Protein AF-A0A9K3KWT5-F1 (afdb_monomer_lite)

Foldseek 3Di:
DDDDDDDPDDPALEDFPDDDPDDPQFGDFLLVLLVVLLVLLLVLLVCVPPPDGDPCNVVSLLHSQSHLQVSQVQQWDCPQPLATFGARGSNFGTAAARKDFLLSQQLLSLVLSLVSNVQDPDDDDPDDGDDSVSSVRSSVNSLQQLVQFFFPDDPDAQGQFGFRMFHWYADPVRGIHGQQDDDDPPPDHGQELDLRGLNSLVSLLLCCLQPVVVCVRSVVNLVNLLVLLLVQQDLVVLDGDQVSHQWGDTHNHPDTRHYDNPQRLQLSRLLSSLLSLLNRDPPRVCSVSNLVSSLVSLPPDQDPDPNSNVSSVSSNCSSVSVSSVSSVSSVVRD

Sequence (334 aa):
MSKLQWRSTFHQRDWKHWKTGGSVETGAAPDADEDAIVGIILAVSAVANNISKPKWYDEARSWADASSTAFFRFSVDNSKSGYRMVKLGSCWGGWDNNGNNPSYHSPGSYRIMRDFQQSYDGLRNGYNAVSQSEWNGLISTSYKVLQAVQCPAVSSVQGALVPNWATIGLDSSNQIRHSGGSFSGSGTPQYQYGAEASRTTFRVAMDAAFYPESSLDWSPYLSAFHWRLKNYFDPQNRSWPSNTFQSCRGPNTSQDIQVFGDWSNSAFIYGPTYTSLIAASPSIQNAQSMIDAAANILKSNLPSEYFARSWTLISSLVLSGAMESAAKKFHAHY

Secondary structure (DSSP, 8-state):
---------SS-------SSS--TTT---HHHHHHHHHHHHHHHHHHTT-SS--TTHHHHHHHHHHHHHHHHHHHEE--STT--EE-SBTTB--SEEEEE-GGG--HHHHHHHHHHHHH--SPPSS--PPPHHHHHHHHHHHHHHHHHHSPPPBTTB------S-EEEEE-TTS-EEE-------TT--TTEESTTTTHHHHHHHHHHHH-GGGHHHHHHHHHHHHHHHHHT-BTTTTB--GGGS--EEPTT-SSEEEEPTTGGG-HHHHHHHHGGGGG--TTSTTHHHHHHHHHHHHTSPPPSSHHHHHHHHHHHHHHTTHHHHHHHHHHTT-

pLDDT: mean 89.58, std 16.35, range [22.02, 98.88]

Organism: NCBI:txid303405

Structure (mmCIF, N/CA/C/O backbone):
data_AF-A0A9K3KWT5-F1
#
_entry.id   AF-A0A9K3KWT5-F1
#
loop_
_atom_site.group_PDB
_atom_site.id
_atom_site.type_symbol
_atom_site.label_atom_id
_atom_site.label_alt_id
_atom_site.label_comp_id
_atom_site.label_asym_id
_atom_site.label_entity_id
_atom_site.label_seq_id
_atom_site.pdbx_PDB_ins_code
_atom_site.Cartn_x
_atom_site.Cartn_y
_atom_site.Cartn_z
_atom_site.occupancy
_atom_site.B_iso_or_equiv
_atom_site.auth_seq_id
_atom_site.auth_comp_id
_atom_site.auth_asym_id
_atom_site.auth_atom_id
_atom_site.pdbx_PDB_model_num
ATOM 1 N N . MET A 1 1 ? 11.444 -20.097 17.371 1.00 26.45 1 MET A N 1
ATOM 2 C CA . MET A 1 1 ? 10.129 -20.249 18.033 1.00 26.45 1 MET A CA 1
ATOM 3 C C . MET A 1 1 ? 10.121 -19.380 19.284 1.00 26.45 1 MET A C 1
ATOM 5 O O . MET A 1 1 ? 10.633 -19.799 20.314 1.00 26.45 1 MET A O 1
ATOM 9 N N . SER A 1 2 ? 9.658 -18.135 19.177 1.00 23.78 2 SER A N 1
ATOM 10 C CA . SER A 1 2 ? 9.572 -17.194 20.300 1.00 23.78 2 SER A CA 1
ATOM 11 C C . SER A 1 2 ? 8.195 -17.286 20.962 1.00 23.78 2 SER A C 1
ATOM 13 O O . SER A 1 2 ? 7.172 -17.415 20.294 1.00 23.78 2 SER A O 1
ATOM 15 N N . LYS A 1 3 ? 8.177 -17.264 22.297 1.00 22.02 3 LYS A N 1
ATOM 16 C CA . LYS A 1 3 ? 6.958 -17.252 23.109 1.00 22.02 3 LYS A CA 1
ATOM 17 C C . LYS A 1 3 ? 6.352 -15.844 23.088 1.00 22.02 3 LYS A C 1
ATOM 19 O O . LYS A 1 3 ? 7.010 -14.901 23.517 1.00 22.02 3 LYS A O 1
ATOM 24 N N . LEU A 1 4 ? 5.101 -15.729 22.636 1.00 31.77 4 LEU A N 1
ATOM 25 C CA . LEU A 1 4 ? 4.224 -14.583 22.901 1.00 31.77 4 LEU A CA 1
ATOM 26 C C . LEU A 1 4 ? 4.136 -14.383 24.419 1.00 31.77 4 LEU A C 1
ATOM 28 O O . LEU A 1 4 ? 3.647 -15.269 25.122 1.00 31.77 4 LEU A O 1
ATOM 32 N N . GLN A 1 5 ? 4.632 -13.258 24.936 1.00 25.12 5 GLN A N 1
ATOM 33 C CA . GLN A 1 5 ? 4.541 -12.960 26.364 1.00 25.12 5 GLN A CA 1
ATOM 34 C C . GLN A 1 5 ? 3.443 -11.929 26.628 1.00 25.12 5 GLN A C 1
ATOM 36 O O . GLN A 1 5 ? 3.608 -10.731 26.424 1.00 25.12 5 GLN A O 1
ATOM 41 N N . TRP A 1 6 ? 2.316 -12.456 27.101 1.00 35.91 6 TRP A N 1
ATOM 42 C CA . TRP A 1 6 ? 1.155 -11.747 27.624 1.00 35.91 6 TRP A CA 1
ATOM 43 C C . TRP A 1 6 ? 1.468 -11.124 28.990 1.00 35.91 6 TRP A C 1
ATOM 45 O O . TRP A 1 6 ? 1.964 -11.819 29.880 1.00 35.91 6 TRP A O 1
ATOM 55 N N . ARG A 1 7 ? 1.147 -9.841 29.200 1.00 27.44 7 ARG A N 1
ATOM 56 C CA . ARG A 1 7 ? 1.074 -9.247 30.547 1.00 27.44 7 ARG A CA 1
ATOM 57 C C . ARG 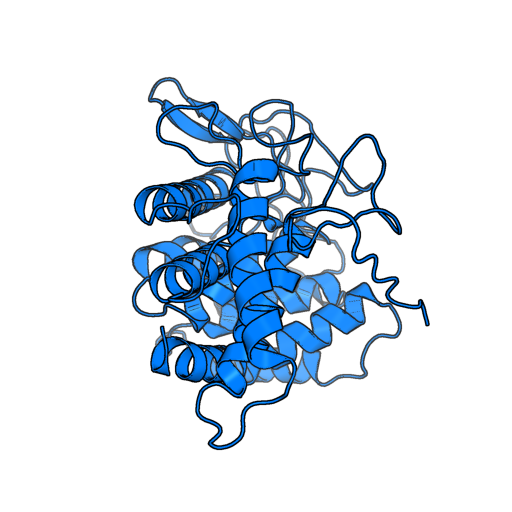A 1 7 ? -0.245 -8.505 30.733 1.00 27.44 7 ARG A C 1
ATOM 59 O O . ARG A 1 7 ? -0.511 -7.516 30.065 1.00 27.44 7 ARG A O 1
ATOM 66 N N . SER A 1 8 ? -1.039 -8.983 31.686 1.00 28.17 8 SER A N 1
ATOM 67 C CA . SER A 1 8 ? -2.360 -8.482 32.082 1.00 28.17 8 SER A CA 1
ATOM 68 C C . SER A 1 8 ? -2.310 -7.278 33.034 1.00 28.17 8 SER A C 1
ATOM 70 O O . SER A 1 8 ? -3.177 -7.127 33.891 1.00 28.17 8 SER A O 1
ATOM 72 N N . THR A 1 9 ? -1.292 -6.425 32.951 1.00 29.08 9 THR A N 1
ATOM 73 C CA . THR A 1 9 ? -1.113 -5.330 33.915 1.00 29.08 9 THR A CA 1
ATOM 74 C C . THR A 1 9 ? -0.908 -4.019 33.179 1.00 29.08 9 THR A C 1
ATOM 76 O O . THR A 1 9 ? 0.223 -3.685 32.857 1.00 29.08 9 THR A O 1
ATOM 79 N N . PHE A 1 10 ? -2.028 -3.369 32.854 1.00 29.64 10 PHE A N 1
ATOM 80 C CA . PHE A 1 10 ? -2.334 -1.928 32.753 1.00 29.64 10 PHE A CA 1
ATOM 81 C C . PHE A 1 10 ? -3.590 -1.792 31.866 1.00 29.64 10 PHE A C 1
ATOM 83 O O . PHE A 1 10 ? -3.759 -2.543 30.912 1.00 29.64 10 PHE A O 1
ATOM 90 N N . HIS A 1 11 ? -4.523 -0.904 32.217 1.00 33.16 11 HIS A N 1
ATOM 91 C CA . HIS A 1 11 ? -5.884 -0.788 31.657 1.00 33.16 11 HIS A CA 1
ATOM 92 C C . HIS A 1 11 ? -5.989 -0.321 30.178 1.00 33.16 11 HIS A C 1
ATOM 94 O O . HIS A 1 11 ? -6.853 0.484 29.850 1.00 33.16 11 HIS A O 1
ATOM 100 N N . GLN A 1 12 ? -5.163 -0.833 29.262 1.00 37.25 12 GLN A N 1
ATOM 101 C CA . GLN A 1 12 ? -5.295 -0.625 27.813 1.00 37.25 12 GLN A CA 1
ATOM 102 C C . GLN A 1 12 ? -5.104 -1.956 27.081 1.00 37.25 12 GLN A C 1
ATOM 104 O O . GLN A 1 12 ? -4.042 -2.569 27.162 1.00 37.25 12 GLN A O 1
ATOM 109 N N . ARG A 1 13 ? -6.154 -2.418 26.393 1.00 42.16 13 ARG A N 1
ATOM 110 C CA . ARG A 1 13 ? -6.142 -3.631 25.563 1.00 42.16 13 ARG A CA 1
ATOM 111 C C . ARG A 1 13 ? -5.701 -3.273 24.139 1.00 42.16 13 ARG A C 1
ATOM 113 O O . ARG A 1 13 ? -6.462 -3.471 23.202 1.00 42.16 13 ARG A O 1
ATOM 120 N N . ASP A 1 14 ? -4.500 -2.725 24.000 1.00 42.31 14 ASP A N 1
ATOM 121 C CA . ASP A 1 14 ? -3.964 -2.293 22.704 1.00 42.31 14 ASP A CA 1
ATOM 122 C C . ASP A 1 14 ? -2.844 -3.246 22.267 1.00 42.31 14 ASP A C 1
ATOM 124 O O . ASP A 1 14 ? -2.032 -3.674 23.097 1.00 42.31 14 ASP A O 1
ATOM 128 N N . TRP A 1 15 ? -2.742 -3.538 20.966 1.00 43.94 15 TRP A N 1
ATOM 129 C CA . TRP A 1 15 ? -1.527 -4.126 20.408 1.00 43.94 15 TRP A CA 1
ATOM 130 C C . TRP A 1 15 ? -0.419 -3.076 20.487 1.00 43.94 15 TRP A C 1
ATOM 132 O O . TRP A 1 15 ? -0.425 -2.079 19.769 1.00 43.94 15 TRP A O 1
ATOM 142 N N . LYS A 1 16 ? 0.522 -3.258 21.414 1.00 45.19 16 LYS A N 1
ATOM 143 C CA . LYS A 1 16 ? 1.769 -2.495 21.425 1.00 45.19 16 LYS A CA 1
ATOM 144 C C . LYS A 1 16 ? 2.918 -3.459 21.198 1.00 45.19 16 LYS A C 1
ATOM 146 O O . LYS A 1 16 ? 3.145 -4.356 22.011 1.00 45.19 16 LYS A O 1
ATOM 151 N N . HIS A 1 17 ? 3.699 -3.215 20.151 1.00 41.75 17 HIS A N 1
ATOM 152 C CA . HIS A 1 17 ? 5.041 -3.767 20.016 1.00 41.75 17 HIS A CA 1
ATOM 153 C C . HIS A 1 17 ? 5.941 -3.219 21.139 1.00 41.75 17 HIS A C 1
ATOM 155 O O . HIS A 1 17 ? 6.731 -2.300 20.947 1.00 41.75 17 HIS A O 1
ATOM 161 N N . TRP A 1 18 ? 5.847 -3.786 22.344 1.00 36.12 18 TRP A N 1
ATOM 162 C CA . TRP A 1 18 ? 6.901 -3.656 23.347 1.00 36.12 18 TRP A CA 1
ATOM 163 C C . TRP A 1 18 ? 7.835 -4.856 23.226 1.00 36.12 18 TRP A C 1
ATOM 165 O O . TRP A 1 18 ? 7.583 -5.938 23.745 1.00 36.12 18 TRP A O 1
ATOM 175 N N . LYS A 1 19 ? 8.959 -4.596 22.552 1.00 40.94 19 LYS A N 1
ATOM 176 C CA . LYS A 1 19 ? 10.247 -5.271 22.740 1.00 40.94 19 LYS A CA 1
ATOM 177 C C . LYS A 1 19 ? 10.300 -6.760 22.371 1.00 40.94 19 LYS A C 1
ATOM 179 O O . LYS A 1 19 ? 10.363 -7.634 23.224 1.00 40.94 19 LYS A O 1
ATOM 184 N N . THR A 1 20 ? 10.456 -7.013 21.075 1.00 32.56 20 THR A N 1
ATOM 185 C CA . THR A 1 20 ? 11.569 -7.823 20.534 1.00 32.56 20 THR A CA 1
ATOM 186 C C . THR A 1 20 ? 11.766 -7.449 19.058 1.00 32.56 20 THR A C 1
ATOM 188 O O . THR A 1 20 ? 11.333 -8.163 18.166 1.00 32.56 20 THR A O 1
ATOM 191 N N . GLY A 1 21 ? 12.353 -6.271 18.798 1.00 38.19 21 GLY A N 1
ATOM 192 C CA . GLY A 1 21 ? 12.720 -5.852 17.433 1.00 38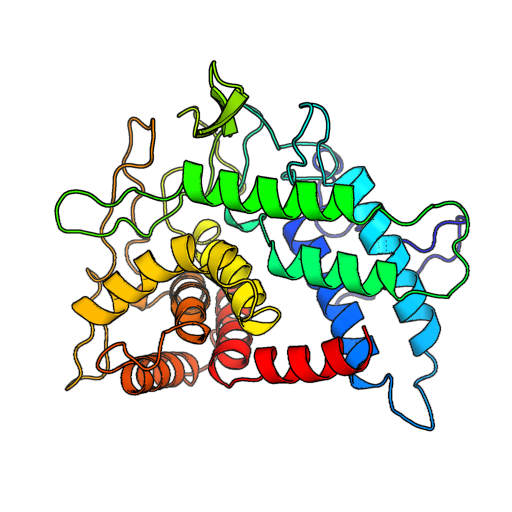.19 21 GLY A CA 1
ATOM 193 C C . GLY A 1 21 ? 12.753 -4.341 17.163 1.00 38.19 21 GLY A C 1
ATOM 194 O O . GLY A 1 21 ? 13.517 -3.917 16.307 1.00 38.19 21 GLY A O 1
ATOM 195 N N . GLY A 1 22 ? 11.985 -3.523 17.893 1.00 40.53 22 GLY A N 1
ATOM 196 C CA . GLY A 1 22 ? 12.015 -2.055 17.768 1.00 40.53 22 GLY A CA 1
ATOM 197 C C . GLY A 1 22 ? 13.052 -1.410 18.692 1.00 40.53 22 GLY A C 1
ATOM 198 O O . GLY A 1 22 ? 13.228 -1.868 19.828 1.00 40.53 22 GLY A O 1
ATOM 199 N N . SER A 1 23 ? 13.741 -0.361 18.228 1.00 43.34 23 SER A N 1
ATOM 200 C CA . SER A 1 23 ? 14.590 0.452 19.103 1.00 43.34 23 SER A CA 1
ATOM 201 C C . SER A 1 23 ? 13.703 1.336 19.991 1.00 43.34 23 SER A C 1
ATOM 203 O O . SER A 1 23 ? 12.619 1.764 19.593 1.00 43.34 23 SER A O 1
ATOM 205 N N . VAL A 1 24 ? 14.153 1.607 21.220 1.00 48.69 24 VAL A N 1
ATOM 206 C CA . VAL A 1 24 ? 13.460 2.520 22.157 1.00 48.69 24 VAL A CA 1
ATOM 207 C C . VAL A 1 24 ? 13.347 3.937 21.567 1.00 48.69 24 VAL A C 1
ATOM 209 O O . VAL A 1 24 ? 12.477 4.706 21.962 1.00 48.69 24 VAL A O 1
ATOM 212 N N . GLU A 1 25 ? 14.198 4.255 20.592 1.00 52.34 25 GLU A N 1
ATOM 213 C CA . GLU A 1 25 ? 14.303 5.559 19.943 1.00 52.34 25 GLU A CA 1
ATOM 214 C C . GLU A 1 25 ? 13.288 5.741 18.801 1.00 52.34 25 GLU A C 1
ATOM 216 O O . GLU A 1 25 ? 12.821 6.854 18.575 1.00 52.34 25 GLU A O 1
ATOM 221 N N . THR A 1 26 ? 12.899 4.666 18.102 1.00 58.16 26 THR A N 1
ATOM 222 C CA . THR A 1 26 ? 12.000 4.736 16.933 1.00 58.16 26 THR A CA 1
ATOM 223 C C . THR A 1 26 ? 10.548 4.368 17.255 1.00 58.16 26 THR A C 1
ATOM 225 O O . THR A 1 26 ? 9.619 4.891 16.630 1.00 58.16 26 THR A O 1
ATOM 228 N N . GLY A 1 27 ? 10.323 3.517 18.261 1.00 70.50 27 GLY A N 1
ATOM 229 C CA . GLY A 1 27 ? 8.992 3.016 18.608 1.00 70.50 27 GLY A CA 1
ATOM 230 C C . GLY A 1 27 ? 8.475 1.933 17.647 1.00 70.50 27 GLY A C 1
ATOM 231 O O . GLY A 1 27 ? 9.268 1.229 17.022 1.00 70.50 27 GLY A O 1
ATOM 232 N N . ALA A 1 28 ? 7.151 1.742 17.573 1.00 78.25 28 ALA A N 1
ATOM 233 C CA . ALA A 1 28 ? 6.533 0.718 16.715 1.00 78.25 28 ALA A CA 1
ATOM 234 C C . ALA A 1 28 ? 6.653 1.078 15.223 1.00 78.25 28 ALA A C 1
ATOM 236 O O . ALA A 1 28 ? 6.730 2.263 14.900 1.00 78.25 28 ALA A O 1
ATOM 237 N N . ALA A 1 29 ? 6.675 0.069 14.343 1.00 87.19 29 ALA A N 1
ATOM 238 C CA . ALA A 1 29 ? 6.760 0.221 12.890 1.00 87.19 29 ALA A CA 1
ATOM 239 C C . ALA A 1 29 ? 5.345 0.135 12.270 1.00 87.19 29 ALA A C 1
ATOM 241 O O . ALA A 1 29 ? 4.736 -0.935 12.323 1.00 87.19 29 ALA A O 1
ATOM 242 N N . PRO A 1 30 ? 4.805 1.234 11.704 1.00 92.31 30 PRO A N 1
ATOM 243 C CA . PRO A 1 30 ? 3.412 1.304 11.274 1.00 92.31 30 PRO A CA 1
ATOM 244 C C . PRO A 1 30 ? 3.030 0.303 10.185 1.00 92.31 30 PRO A C 1
ATOM 246 O O . PRO A 1 30 ? 1.893 -0.149 10.181 1.00 92.31 30 PRO A O 1
ATOM 249 N N . ASP A 1 31 ? 3.958 -0.076 9.305 1.00 93.31 31 ASP A N 1
ATOM 250 C CA . ASP A 1 31 ? 3.723 -1.085 8.268 1.00 93.31 31 ASP A CA 1
ATOM 251 C C . ASP A 1 31 ? 3.441 -2.478 8.858 1.00 93.31 31 ASP A C 1
ATOM 253 O O . ASP A 1 31 ? 2.575 -3.198 8.366 1.00 93.31 31 ASP A O 1
ATOM 257 N N . ALA A 1 32 ? 4.115 -2.846 9.951 1.00 92.50 32 ALA A N 1
ATOM 258 C CA . ALA A 1 32 ? 3.823 -4.077 10.684 1.00 92.50 32 ALA A CA 1
ATOM 259 C C . ALA A 1 32 ? 2.522 -3.976 11.503 1.00 92.50 32 ALA A C 1
ATOM 261 O O . ALA A 1 32 ? 1.767 -4.948 11.578 1.00 92.50 32 ALA A O 1
ATOM 262 N N . ASP A 1 33 ? 2.251 -2.806 12.097 1.00 93.25 33 ASP A N 1
ATOM 263 C CA . ASP A 1 33 ? 1.014 -2.531 12.838 1.00 93.25 33 ASP A CA 1
ATOM 264 C C . ASP A 1 33 ? -0.226 -2.646 11.955 1.00 93.25 33 ASP A C 1
ATOM 266 O O . ASP A 1 33 ? -1.166 -3.358 12.315 1.00 93.25 33 ASP A O 1
ATOM 270 N N . GLU A 1 34 ? -0.231 -2.024 10.778 1.00 96.12 34 GLU A N 1
ATOM 271 C CA . GLU A 1 34 ? -1.375 -2.117 9.871 1.00 96.12 34 GLU A CA 1
ATOM 272 C C . GLU A 1 34 ? -1.614 -3.555 9.375 1.00 96.12 34 GLU A C 1
ATOM 274 O O . GLU A 1 34 ? -2.768 -3.983 9.325 1.00 96.12 34 GLU A O 1
ATOM 279 N N . ASP A 1 35 ? -0.559 -4.328 9.082 1.00 96.69 35 ASP A N 1
ATOM 280 C CA . ASP A 1 35 ? -0.680 -5.722 8.627 1.00 96.69 35 ASP A CA 1
ATOM 281 C C . ASP A 1 35 ? -1.260 -6.631 9.715 1.00 96.69 35 ASP A C 1
ATOM 283 O O . ASP A 1 35 ? -2.145 -7.453 9.453 1.00 96.69 35 ASP A O 1
ATOM 287 N N . ALA A 1 36 ? -0.801 -6.475 10.958 1.00 96.75 36 ALA A N 1
ATOM 288 C CA . ALA A 1 36 ? -1.298 -7.267 12.073 1.00 96.75 36 ALA A CA 1
ATOM 289 C C . ALA A 1 36 ? -2.748 -6.922 12.428 1.00 96.75 36 ALA A C 1
ATOM 291 O O . ALA A 1 36 ? -3.555 -7.830 12.646 1.00 96.75 36 ALA A O 1
ATOM 292 N N . ILE A 1 37 ? -3.098 -5.631 12.455 1.00 98.06 37 ILE A N 1
ATOM 293 C CA . ILE A 1 37 ? -4.463 -5.182 12.751 1.00 98.06 37 ILE A CA 1
ATOM 294 C C . ILE A 1 37 ? -5.430 -5.710 11.691 1.00 98.06 37 ILE A C 1
ATOM 296 O O . ILE A 1 37 ? -6.436 -6.331 12.042 1.00 98.06 37 ILE A O 1
ATOM 300 N N . VAL A 1 38 ? -5.109 -5.539 10.403 1.00 98.12 38 VAL A N 1
ATOM 301 C CA . VAL A 1 38 ? -5.932 -6.071 9.307 1.00 98.12 38 VAL A CA 1
ATOM 302 C C . VAL A 1 38 ? -6.019 -7.594 9.391 1.00 98.12 38 VAL A C 1
ATOM 304 O O . VAL A 1 38 ? -7.113 -8.141 9.291 1.00 98.12 38 VAL A O 1
ATOM 307 N N . GLY A 1 39 ? -4.918 -8.295 9.670 1.00 97.38 39 GLY A N 1
ATOM 308 C CA . GLY A 1 39 ? -4.929 -9.747 9.859 1.00 97.38 39 GLY A CA 1
ATOM 309 C C . GLY A 1 39 ? -5.905 -10.214 10.949 1.00 97.38 39 GLY A C 1
ATOM 310 O O . GLY A 1 39 ? -6.652 -11.172 10.737 1.00 97.38 39 GLY A O 1
ATOM 311 N N . ILE A 1 40 ? -5.955 -9.515 12.090 1.00 98.06 40 ILE A N 1
ATOM 312 C CA . ILE A 1 40 ? -6.918 -9.799 13.167 1.00 98.06 40 ILE A CA 1
ATOM 313 C C . ILE A 1 40 ? -8.352 -9.525 12.697 1.00 98.06 40 ILE A C 1
ATOM 315 O O . ILE A 1 40 ? -9.228 -10.367 12.913 1.00 98.06 40 ILE A O 1
ATOM 319 N N . ILE A 1 41 ? -8.596 -8.397 12.020 1.00 98.31 41 ILE A N 1
ATOM 320 C CA . ILE A 1 41 ? -9.915 -8.055 11.464 1.00 98.31 41 ILE A CA 1
ATOM 321 C C . ILE A 1 41 ? -10.392 -9.151 10.503 1.00 98.31 41 ILE A C 1
ATOM 323 O O . ILE A 1 41 ? -11.527 -9.619 10.615 1.00 98.31 41 ILE A O 1
ATOM 327 N N . LEU A 1 42 ? -9.531 -9.634 9.605 1.00 97.12 42 LEU A N 1
ATOM 328 C CA . LEU A 1 42 ? -9.876 -10.704 8.665 1.00 97.12 42 LEU A CA 1
ATOM 329 C C . LEU A 1 42 ? -10.136 -12.041 9.374 1.00 97.12 42 LEU A C 1
ATOM 331 O O . LEU A 1 42 ? -11.075 -12.752 9.011 1.00 97.12 42 LEU A O 1
ATOM 335 N N . ALA A 1 43 ? -9.368 -12.373 10.416 1.00 96.31 43 ALA A N 1
ATOM 336 C CA . ALA A 1 43 ? -9.593 -13.579 11.214 1.00 96.31 43 ALA A CA 1
ATOM 337 C C . ALA A 1 43 ? -10.946 -13.548 11.945 1.00 96.31 43 ALA A C 1
ATOM 339 O O . ALA A 1 43 ? -11.676 -14.541 11.942 1.00 96.31 43 ALA A O 1
ATOM 340 N N . VAL A 1 44 ? -11.309 -12.400 12.525 1.00 96.56 44 VAL A N 1
ATOM 341 C CA . VAL A 1 44 ? -12.632 -12.162 13.120 1.00 96.56 44 VAL A CA 1
ATOM 342 C C . VAL A 1 44 ? -13.726 -12.288 12.057 1.00 96.56 44 VAL A C 1
ATOM 344 O O . VAL A 1 44 ? -14.701 -13.013 12.265 1.00 96.56 44 VAL A O 1
ATOM 347 N N . SER A 1 45 ? -13.552 -11.630 10.908 1.00 95.75 45 SER A N 1
ATOM 348 C CA . SER A 1 45 ? -14.511 -11.642 9.793 1.00 95.75 45 SER A CA 1
ATOM 349 C C . SER A 1 45 ? -14.805 -13.066 9.322 1.00 95.75 45 SER A C 1
ATOM 351 O O . SER A 1 45 ? -15.951 -13.432 9.077 1.00 95.75 45 SER A O 1
ATOM 353 N N . ALA A 1 46 ? -13.772 -13.910 9.246 1.00 94.88 46 ALA A N 1
ATOM 354 C CA . ALA A 1 46 ? -13.882 -15.276 8.746 1.00 94.88 46 ALA A CA 1
ATOM 355 C C . ALA A 1 46 ? -14.823 -16.171 9.569 1.00 94.88 46 ALA A C 1
ATOM 357 O O . ALA A 1 46 ? -15.374 -17.127 9.018 1.00 94.88 46 ALA A O 1
ATOM 358 N N . VAL A 1 47 ? -15.009 -15.870 10.859 1.00 95.06 47 VAL A N 1
ATOM 359 C CA . VAL A 1 47 ? -15.815 -16.668 11.800 1.00 95.06 47 VAL A CA 1
ATOM 360 C C . VAL A 1 47 ? -17.041 -15.921 12.334 1.00 95.06 47 VAL A C 1
ATOM 362 O O . VAL A 1 47 ? -17.755 -16.459 13.180 1.00 95.06 47 VAL A O 1
ATOM 365 N N . ALA A 1 48 ? -17.311 -14.701 11.859 1.00 92.50 48 ALA A N 1
ATOM 366 C CA . ALA A 1 48 ? -18.384 -13.849 12.376 1.00 92.50 48 ALA A CA 1
ATOM 367 C C . ALA A 1 48 ? -19.784 -14.482 12.236 1.00 92.50 48 ALA A C 1
ATOM 369 O O . ALA A 1 48 ? -20.619 -14.326 13.128 1.00 92.50 48 ALA A O 1
ATOM 370 N N . ASN A 1 49 ? -20.000 -15.272 11.180 1.00 89.75 49 ASN A N 1
ATOM 371 C CA . ASN A 1 49 ? -21.240 -16.016 10.922 1.00 89.75 49 ASN A CA 1
ATOM 372 C C . ASN A 1 49 ? -21.325 -17.396 11.585 1.00 89.75 49 ASN A C 1
ATOM 374 O O . ASN A 1 49 ? -22.335 -18.086 11.439 1.00 89.75 49 ASN A O 1
ATOM 378 N N . ASN A 1 50 ? -20.285 -17.845 12.287 1.00 92.44 50 ASN A N 1
ATOM 379 C CA . ASN A 1 50 ? -20.331 -19.160 12.911 1.00 92.44 50 ASN A CA 1
ATOM 380 C C . ASN A 1 50 ? -21.337 -19.149 14.069 1.00 92.44 50 ASN A C 1
ATOM 382 O O . ASN A 1 50 ? -21.254 -18.301 14.958 1.00 92.44 50 ASN A O 1
ATOM 386 N N . ILE A 1 51 ? -22.238 -20.140 14.091 1.00 92.31 51 ILE A N 1
ATOM 387 C CA . ILE A 1 51 ? -23.215 -20.340 15.180 1.00 92.31 51 ILE A CA 1
ATOM 388 C C . ILE A 1 51 ? -22.490 -20.412 16.530 1.00 92.31 51 ILE A C 1
ATOM 390 O O . ILE A 1 51 ? -22.885 -19.764 17.495 1.00 92.31 51 ILE A O 1
ATOM 394 N N . SER A 1 52 ? -21.390 -21.168 16.574 1.00 95.00 52 SER A N 1
ATOM 395 C CA . SER A 1 52 ? -20.478 -21.211 17.712 1.00 95.00 52 SER A CA 1
ATOM 396 C C . SER A 1 52 ? -19.211 -20.435 17.375 1.00 95.00 52 SER A C 1
ATOM 398 O O . SER A 1 52 ? -18.331 -20.937 16.669 1.00 95.00 52 SER A O 1
ATOM 400 N N . LYS A 1 53 ? -19.104 -19.212 17.896 1.00 95.94 53 LYS A N 1
ATOM 401 C CA . LYS A 1 53 ? -17.901 -18.394 17.731 1.00 95.94 53 LYS A CA 1
ATOM 402 C C . LYS A 1 53 ? -16.737 -18.952 18.567 1.00 95.94 53 LYS A C 1
ATOM 404 O O . LYS A 1 53 ? -16.968 -19.482 19.658 1.00 95.94 53 LYS A O 1
ATOM 409 N N . PRO A 1 54 ? -15.482 -18.858 18.091 1.00 96.19 54 PRO A N 1
ATOM 410 C CA . PRO A 1 54 ? -14.322 -19.231 18.894 1.00 96.19 54 PRO A CA 1
ATOM 411 C C . PRO A 1 54 ? -14.226 -18.401 20.179 1.00 96.19 54 PRO A C 1
ATOM 413 O O . PRO A 1 54 ? -14.573 -17.224 20.183 1.00 96.19 54 PRO A O 1
ATOM 416 N N . LYS A 1 55 ? -13.673 -18.979 21.256 1.00 97.06 55 LYS A N 1
ATOM 417 C CA . LYS A 1 55 ? -13.543 -18.298 22.563 1.00 97.06 55 LYS A CA 1
ATOM 418 C C . LYS A 1 55 ? -12.750 -16.983 22.512 1.00 97.06 55 LYS A C 1
ATOM 420 O O . LYS A 1 55 ? -12.939 -16.137 23.373 1.00 97.06 55 LYS A O 1
ATOM 425 N N . TRP A 1 56 ? -11.872 -16.825 21.523 1.00 95.94 56 TRP A N 1
ATOM 426 C CA . TRP A 1 56 ? -11.057 -15.626 21.316 1.00 95.94 56 TRP A CA 1
ATOM 427 C C . TRP A 1 56 ? -11.775 -14.519 20.527 1.00 95.94 56 TRP A C 1
ATOM 429 O O . TRP A 1 56 ? -11.214 -13.441 20.375 1.00 95.94 56 TRP A O 1
ATOM 439 N N . TYR A 1 57 ? -12.979 -14.759 19.992 1.00 96.44 57 TYR A N 1
ATOM 440 C CA . TYR A 1 57 ? -13.627 -13.862 19.027 1.00 96.44 57 TYR A CA 1
ATOM 441 C C . TYR A 1 57 ? -13.851 -12.441 19.561 1.00 96.44 57 TYR A C 1
ATOM 443 O O . TYR A 1 57 ? -13.398 -11.479 18.944 1.00 96.44 57 TYR A O 1
ATOM 451 N N . ASP A 1 58 ? -14.515 -12.301 20.712 1.00 95.31 58 ASP A N 1
ATOM 452 C CA . ASP A 1 58 ? -14.834 -10.980 21.273 1.00 95.31 58 ASP A CA 1
ATOM 453 C C . ASP A 1 58 ? -13.578 -10.242 21.750 1.00 95.31 58 ASP A C 1
ATOM 455 O O . ASP A 1 58 ? -13.470 -9.021 21.624 1.00 95.31 58 ASP A O 1
ATOM 459 N N . GLU A 1 59 ? -12.595 -10.990 22.251 1.00 94.75 59 GLU A N 1
ATOM 460 C CA . GLU A 1 59 ? -11.295 -10.449 22.637 1.00 94.75 59 GLU A CA 1
ATOM 461 C C . GLU A 1 59 ? -10.538 -9.905 21.418 1.00 94.75 59 GLU A C 1
ATOM 463 O O . GLU A 1 59 ? -10.117 -8.749 21.425 1.00 94.75 59 GLU A O 1
ATOM 468 N N . ALA A 1 60 ? -10.454 -10.687 20.339 1.00 96.62 60 ALA A N 1
ATOM 469 C CA . ALA A 1 60 ? -9.818 -10.277 19.092 1.00 96.62 60 ALA A CA 1
ATOM 470 C C . ALA A 1 60 ? -10.521 -9.072 18.449 1.00 96.62 60 ALA A C 1
ATOM 472 O O . ALA A 1 60 ? -9.847 -8.161 17.969 1.00 96.62 60 ALA A O 1
ATOM 473 N N . ARG A 1 61 ? -11.862 -9.014 18.492 1.00 96.50 61 ARG A N 1
ATOM 474 C CA . ARG A 1 61 ? -12.627 -7.836 18.046 1.00 96.50 61 ARG A CA 1
ATOM 475 C C . ARG A 1 61 ? -12.249 -6.584 18.822 1.00 96.50 61 ARG A C 1
ATOM 477 O O . ARG A 1 61 ? -11.977 -5.548 18.223 1.00 96.50 61 ARG A O 1
ATOM 484 N N . SER A 1 62 ? -12.231 -6.692 20.149 1.00 95.62 62 SER A N 1
ATOM 485 C CA . SER A 1 62 ? -11.881 -5.581 21.033 1.00 95.62 62 SER A CA 1
ATOM 486 C C . SER A 1 62 ? -10.448 -5.104 20.802 1.00 95.62 62 SER A C 1
ATOM 488 O O . SER A 1 62 ? -10.204 -3.899 20.793 1.00 95.62 62 SER A O 1
ATOM 490 N N . TRP A 1 63 ? -9.509 -6.025 20.569 1.00 94.25 63 TRP A N 1
ATOM 491 C CA . TRP A 1 63 ? -8.128 -5.671 20.245 1.00 94.25 63 TRP A CA 1
ATOM 492 C C . TRP A 1 63 ? -7.988 -5.003 18.893 1.00 94.25 63 TRP A C 1
ATOM 494 O O . TRP A 1 63 ? -7.230 -4.044 18.802 1.00 94.25 63 TRP A O 1
ATOM 504 N N . ALA A 1 64 ? -8.687 -5.473 17.860 1.00 96.75 64 ALA A N 1
ATOM 505 C CA . ALA A 1 64 ? -8.647 -4.833 16.552 1.00 96.75 64 ALA A CA 1
ATOM 506 C C . ALA A 1 64 ? -9.107 -3.368 16.638 1.00 96.75 64 ALA A C 1
ATOM 508 O O . ALA A 1 64 ? -8.373 -2.485 16.209 1.00 96.75 64 ALA A O 1
ATOM 509 N N . ASP A 1 65 ? -10.243 -3.090 17.289 1.00 97.44 65 ASP A N 1
ATOM 510 C CA . ASP A 1 65 ? -10.773 -1.722 17.439 1.00 97.44 65 ASP A CA 1
ATOM 511 C C . ASP A 1 65 ? -9.840 -0.810 18.260 1.00 97.44 65 ASP A C 1
ATOM 513 O O . ASP A 1 65 ? -9.544 0.328 17.874 1.00 97.44 65 ASP A O 1
ATOM 517 N N . ALA A 1 66 ? -9.318 -1.325 19.374 1.00 95.25 66 ALA A N 1
ATOM 518 C CA . ALA A 1 66 ? -8.366 -0.603 20.209 1.00 95.25 66 ALA A CA 1
ATOM 519 C C . ALA A 1 66 ? -7.049 -0.324 19.464 1.00 95.25 66 ALA A C 1
ATOM 521 O O . ALA A 1 66 ? -6.514 0.785 19.511 1.00 95.25 66 ALA A O 1
ATOM 522 N N . SER A 1 67 ? -6.556 -1.306 18.707 1.00 96.06 67 SER A N 1
ATOM 523 C CA . SER A 1 67 ? -5.303 -1.198 17.956 1.00 96.06 67 SER A CA 1
ATOM 524 C C . SER A 1 67 ? -5.436 -0.276 16.749 1.00 96.06 67 SER A C 1
ATOM 526 O O . SER A 1 67 ? -4.517 0.496 16.500 1.00 96.06 67 SER A O 1
ATOM 528 N N . SER A 1 68 ? -6.582 -0.251 16.059 1.00 97.62 68 SER A N 1
ATOM 529 C CA . SER A 1 68 ? -6.876 0.761 15.034 1.00 97.62 68 SER A CA 1
ATOM 530 C C . SER A 1 68 ? -6.822 2.178 15.614 1.00 97.62 68 SER A C 1
ATOM 532 O O . SER A 1 68 ? -6.225 3.076 15.018 1.00 97.62 68 SER A O 1
ATOM 534 N N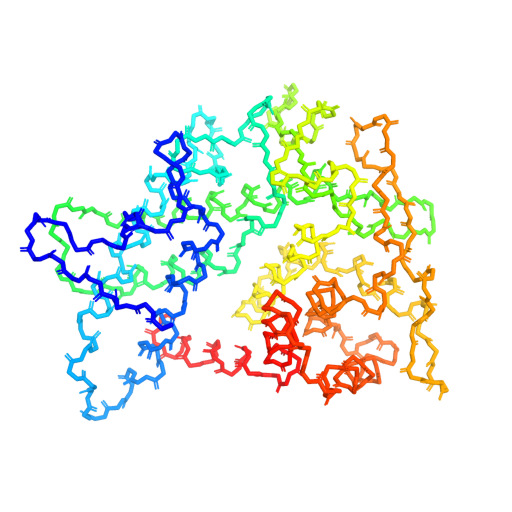 . THR A 1 69 ? -7.366 2.376 16.820 1.00 95.94 69 THR A N 1
ATOM 535 C CA . THR A 1 69 ? -7.276 3.664 17.527 1.00 95.94 69 THR A CA 1
ATOM 536 C C . THR A 1 69 ? -5.833 4.008 17.904 1.00 95.94 69 THR A C 1
ATOM 538 O O . THR A 1 69 ? -5.397 5.146 17.717 1.00 95.94 69 THR A O 1
ATOM 541 N N . ALA A 1 70 ? -5.075 3.041 18.426 1.00 94.06 70 ALA A N 1
ATOM 542 C CA . ALA A 1 70 ? -3.678 3.233 18.804 1.00 94.06 70 ALA A CA 1
ATOM 543 C C . ALA A 1 70 ? -2.794 3.545 17.586 1.00 94.06 70 ALA A C 1
ATOM 545 O O . ALA A 1 70 ? -2.012 4.494 17.639 1.00 94.06 70 ALA A O 1
ATOM 546 N N . PHE A 1 71 ? -2.968 2.815 16.481 1.00 95.94 71 PHE A N 1
ATOM 547 C CA . PHE A 1 71 ? -2.306 3.085 15.208 1.00 95.94 71 PHE A CA 1
ATOM 548 C C . PHE A 1 71 ? -2.542 4.532 14.786 1.00 95.94 71 PHE A C 1
ATOM 550 O O . PHE A 1 71 ? -1.588 5.281 14.592 1.00 95.94 71 PHE A O 1
ATOM 557 N N . PHE A 1 72 ? -3.802 4.974 14.731 1.00 96.62 72 PHE A N 1
ATOM 558 C CA . PHE A 1 72 ? -4.095 6.342 14.315 1.00 96.62 72 PHE A CA 1
ATOM 559 C C . PHE A 1 72 ? -3.481 7.368 15.273 1.00 96.62 72 PHE A C 1
ATOM 561 O O . PHE A 1 72 ? -2.861 8.337 14.857 1.00 96.62 72 PHE A O 1
ATOM 568 N N . ARG A 1 73 ? -3.596 7.147 16.583 1.00 93.81 73 ARG A N 1
ATOM 569 C CA . ARG A 1 73 ? -3.096 8.089 17.587 1.00 93.81 73 ARG A CA 1
ATOM 570 C C . ARG A 1 73 ? -1.576 8.244 17.569 1.00 93.81 73 ARG A C 1
ATOM 572 O O . ARG A 1 73 ? -1.079 9.339 17.823 1.00 93.81 73 ARG A O 1
ATOM 579 N N . PHE A 1 74 ? -0.844 7.151 17.374 1.00 92.19 74 PHE A N 1
ATOM 580 C CA . PHE A 1 74 ? 0.605 7.136 17.567 1.00 92.19 74 PHE A CA 1
ATOM 581 C C . PHE A 1 74 ? 1.385 7.119 16.261 1.00 92.19 74 PHE A C 1
ATOM 583 O O . PHE A 1 74 ? 2.491 7.651 16.236 1.00 92.19 74 PHE A O 1
ATOM 590 N N . SER A 1 75 ? 0.823 6.569 15.191 1.00 95.69 75 SER A N 1
ATOM 591 C CA . SER A 1 75 ? 1.499 6.378 13.906 1.00 95.69 75 SER A CA 1
ATOM 592 C C . SER A 1 75 ? 1.039 7.359 12.832 1.00 95.69 75 SER A C 1
ATOM 594 O O . SER A 1 75 ? 1.659 7.410 11.774 1.00 95.69 75 SER A O 1
ATOM 596 N N . VAL A 1 76 ? 0.022 8.185 13.103 1.00 97.38 76 VAL A N 1
ATOM 597 C CA . VAL A 1 76 ? -0.443 9.229 12.182 1.00 97.38 76 VAL A CA 1
ATOM 598 C C . VAL A 1 76 ? -0.100 10.613 12.727 1.00 97.38 76 VAL A C 1
ATOM 600 O O . VAL A 1 76 ? -0.431 10.972 13.854 1.00 97.38 76 VAL A O 1
ATOM 603 N N . ASP A 1 77 ? 0.583 11.400 11.907 1.00 96.56 77 ASP A N 1
ATOM 604 C CA . ASP A 1 77 ? 0.888 12.804 12.131 1.00 96.56 77 ASP A CA 1
ATOM 605 C C . ASP A 1 77 ? -0.255 13.682 11.594 1.00 96.56 77 ASP A C 1
ATOM 607 O O . ASP A 1 77 ? -0.636 13.603 10.420 1.00 96.56 77 ASP A O 1
ATOM 611 N N . ASN A 1 78 ? -0.797 14.534 12.464 1.00 95.69 78 ASN A N 1
ATOM 612 C CA . ASN A 1 78 ? -1.862 15.494 12.175 1.00 95.69 78 ASN A CA 1
ATOM 613 C C . ASN A 1 78 ? -1.422 16.963 12.346 1.00 95.69 78 ASN A C 1
ATOM 615 O O . ASN A 1 78 ? -2.270 17.852 12.421 1.00 95.69 78 ASN A O 1
ATOM 619 N N . SER A 1 79 ? -0.113 17.228 12.396 1.00 95.12 79 SER A N 1
ATOM 620 C CA . SER A 1 79 ? 0.470 18.562 12.603 1.00 95.12 79 SER A CA 1
ATOM 621 C C . SER A 1 79 ? 0.190 19.538 11.457 1.00 95.12 79 SER A C 1
ATOM 623 O O . SER A 1 79 ? 0.175 20.751 11.673 1.00 95.12 79 SER A O 1
ATOM 625 N N . LYS A 1 80 ? -0.071 19.036 10.241 1.00 94.81 80 LYS A N 1
ATOM 626 C CA . LYS A 1 80 ? -0.462 19.851 9.083 1.00 94.81 80 LYS A CA 1
ATOM 627 C C . LYS A 1 80 ? -1.976 19.803 8.885 1.00 94.81 80 LYS A C 1
ATOM 629 O O . LYS A 1 80 ? -2.554 18.744 8.638 1.00 94.81 80 LYS A O 1
ATOM 634 N N . SER A 1 81 ? -2.616 20.969 8.985 1.00 92.50 81 SER A N 1
ATOM 635 C CA . SER A 1 81 ? -4.071 21.101 8.844 1.00 92.50 81 SER A CA 1
ATOM 636 C C . SER A 1 81 ? -4.563 20.507 7.520 1.00 92.50 81 SER A C 1
ATOM 638 O O . SER A 1 81 ? -3.961 20.722 6.469 1.00 92.50 81 SER A O 1
ATOM 640 N N . GLY A 1 82 ? -5.656 19.744 7.582 1.00 92.75 82 GLY A N 1
ATOM 641 C CA . GLY A 1 82 ? -6.247 19.067 6.423 1.00 92.75 82 GLY A CA 1
ATOM 642 C C . GLY A 1 82 ? -5.548 17.777 5.977 1.00 92.75 82 GLY A C 1
ATOM 643 O O . GLY A 1 82 ? -6.024 17.150 5.033 1.00 92.75 82 GLY A O 1
ATOM 644 N N . TYR A 1 83 ? -4.469 17.350 6.644 1.00 98.06 83 TYR A N 1
ATOM 645 C CA . TYR A 1 83 ? -3.720 16.146 6.280 1.00 98.06 83 TYR A CA 1
ATOM 646 C C . TYR A 1 83 ? -3.504 15.193 7.458 1.00 98.06 83 TYR A C 1
ATOM 648 O O . TYR A 1 83 ? -3.390 15.611 8.611 1.00 98.06 83 TYR A O 1
ATOM 656 N N . ARG A 1 84 ? -3.435 13.894 7.157 1.00 98.25 84 ARG A N 1
ATOM 657 C CA . ARG A 1 84 ? -3.151 12.816 8.111 1.00 98.25 84 ARG A CA 1
ATOM 658 C C . ARG A 1 84 ? -2.083 11.912 7.517 1.00 98.25 84 ARG A C 1
ATOM 660 O O . ARG A 1 84 ? -2.355 11.147 6.604 1.00 98.25 84 ARG A O 1
ATOM 667 N N . MET A 1 85 ? -0.849 12.067 7.974 1.00 98.00 85 MET A N 1
ATOM 668 C CA . MET A 1 85 ? 0.321 11.417 7.387 1.00 98.00 85 MET A CA 1
ATOM 669 C C . MET A 1 85 ? 0.716 10.199 8.211 1.00 98.00 85 MET A C 1
ATOM 671 O O . MET A 1 85 ? 0.994 10.348 9.395 1.00 98.00 85 MET A O 1
ATOM 675 N N . VAL A 1 86 ? 0.802 9.012 7.610 1.00 97.94 86 VAL A N 1
ATOM 676 C CA . VAL A 1 86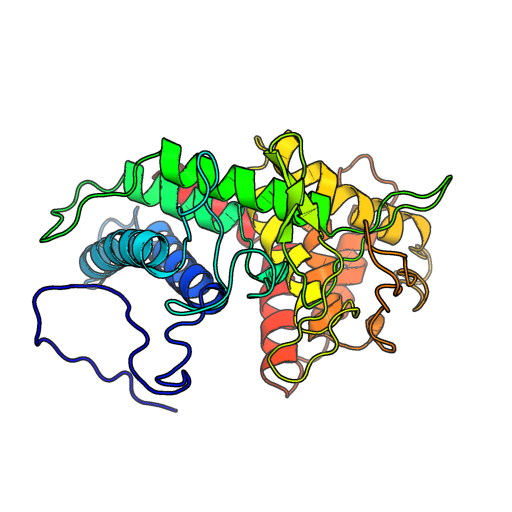 ? 1.443 7.879 8.293 1.00 97.94 86 VAL A CA 1
ATOM 677 C C . VAL A 1 86 ? 2.942 8.155 8.452 1.00 97.94 86 VAL A C 1
ATOM 679 O O . VAL A 1 86 ? 3.610 8.659 7.547 1.00 97.94 86 VAL A O 1
ATOM 682 N N . LYS A 1 87 ? 3.458 7.882 9.644 1.00 95.44 87 LYS A N 1
ATOM 683 C CA . LYS A 1 87 ? 4.861 8.067 10.019 1.00 95.44 87 LYS A CA 1
ATOM 684 C C . LYS A 1 87 ? 5.686 6.807 9.740 1.00 95.44 87 LYS A C 1
ATOM 686 O O . LYS A 1 87 ? 5.151 5.776 9.353 1.00 95.44 87 LYS A O 1
ATOM 691 N N . LEU A 1 88 ? 6.996 6.880 9.975 1.00 92.44 88 LEU A N 1
ATOM 692 C CA . LEU A 1 88 ? 7.904 5.723 9.898 1.00 92.44 88 LEU A C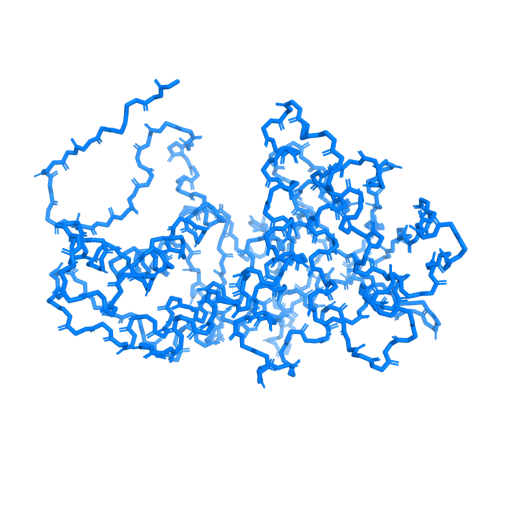A 1
ATOM 693 C C . LEU A 1 88 ? 7.987 4.952 11.218 1.00 92.44 88 LEU A C 1
ATOM 695 O O . LEU A 1 88 ? 8.347 3.778 11.250 1.00 92.44 88 LEU A O 1
ATOM 699 N N . GLY A 1 89 ? 7.645 5.620 12.314 1.00 89.12 89 GLY A N 1
ATOM 700 C CA . GLY A 1 89 ? 7.468 5.017 13.617 1.00 89.12 89 GLY A CA 1
ATOM 701 C C . GLY A 1 89 ? 6.550 5.841 14.495 1.00 89.12 89 GLY A C 1
ATOM 702 O O . GLY A 1 89 ? 6.233 6.996 14.193 1.00 89.12 89 GLY A O 1
ATOM 703 N N . SER A 1 90 ? 6.167 5.283 15.639 1.00 84.62 90 SER A N 1
ATOM 704 C CA . SER A 1 90 ? 5.351 6.027 16.602 1.00 84.62 90 SER A CA 1
ATOM 705 C C . SER A 1 90 ? 6.029 7.318 17.088 1.00 84.62 90 SER A C 1
ATOM 707 O O . SER A 1 90 ? 5.347 8.254 17.505 1.00 84.62 90 SER A O 1
ATOM 709 N N . CYS A 1 91 ? 7.360 7.404 16.992 1.00 85.44 91 CYS A N 1
ATOM 710 C CA . CYS A 1 91 ? 8.150 8.538 17.475 1.00 85.44 91 CYS A CA 1
ATOM 711 C C . CYS A 1 91 ? 8.859 9.351 16.374 1.00 85.44 91 CYS A C 1
ATOM 713 O O . CYS A 1 91 ? 9.467 10.366 16.698 1.00 85.44 91 CYS A O 1
ATOM 715 N N . TRP A 1 92 ? 8.815 8.941 15.099 1.00 89.19 92 TRP A N 1
ATOM 716 C CA . TRP A 1 92 ? 9.650 9.542 14.045 1.00 89.19 92 TRP A CA 1
ATOM 717 C C . TRP A 1 92 ? 9.073 9.351 12.634 1.00 89.19 92 TRP A C 1
ATOM 719 O O . TRP A 1 92 ? 8.211 8.501 12.412 1.00 89.19 92 TRP A O 1
ATOM 729 N N . GLY A 1 93 ? 9.580 10.112 11.663 1.00 93.00 93 GLY A N 1
ATOM 730 C CA . GLY A 1 93 ? 9.093 10.104 10.281 1.00 93.00 93 GLY A CA 1
ATOM 731 C C . GLY A 1 93 ? 7.845 10.961 10.061 1.00 93.00 93 GLY A C 1
ATOM 732 O O . GLY A 1 93 ? 7.296 11.538 10.997 1.00 93.00 93 GLY A O 1
ATOM 733 N N . GLY A 1 94 ? 7.404 11.042 8.807 1.00 94.88 94 GLY A N 1
ATOM 734 C CA . GLY A 1 94 ? 6.249 11.829 8.378 1.00 94.88 94 GLY A CA 1
ATOM 735 C C . GLY A 1 94 ? 6.656 12.929 7.402 1.00 94.88 94 GLY A C 1
ATOM 736 O O . GLY A 1 94 ? 6.937 12.660 6.236 1.00 94.88 94 GLY A O 1
ATOM 737 N N . TRP A 1 95 ? 6.650 14.178 7.863 1.00 96.38 95 TRP A N 1
ATOM 738 C CA . TRP A 1 95 ? 6.843 15.342 6.999 1.00 96.38 95 TRP A CA 1
ATOM 739 C C . TRP A 1 95 ? 8.301 15.775 6.832 1.00 96.38 95 TRP A C 1
ATOM 741 O O . TRP A 1 95 ? 9.150 15.611 7.709 1.00 96.38 95 TRP A O 1
ATOM 751 N N . ASP A 1 96 ? 8.532 16.446 5.711 1.00 94.50 96 ASP A N 1
ATOM 752 C CA . ASP A 1 96 ? 9.721 17.200 5.357 1.00 94.50 96 ASP A CA 1
ATOM 753 C C . ASP A 1 96 ? 10.987 16.336 5.493 1.00 94.50 96 ASP A C 1
ATOM 755 O O . ASP A 1 96 ? 11.055 15.241 4.929 1.00 94.50 96 ASP A O 1
ATOM 759 N N . ASN A 1 97 ? 11.993 16.808 6.229 1.00 91.88 97 ASN A N 1
ATOM 760 C CA . ASN A 1 97 ? 13.275 16.113 6.374 1.00 91.88 97 ASN A CA 1
ATOM 761 C C . ASN A 1 97 ? 13.224 14.904 7.323 1.00 91.88 97 ASN A C 1
ATOM 763 O O . ASN A 1 97 ? 14.223 14.201 7.447 1.00 91.88 97 ASN A O 1
ATOM 767 N N . ASN A 1 98 ? 12.085 14.636 7.974 1.00 92.62 98 ASN A N 1
ATOM 768 C CA . ASN A 1 98 ? 11.932 13.446 8.818 1.00 92.62 98 ASN A CA 1
ATOM 769 C C . ASN A 1 98 ? 11.776 12.162 7.997 1.00 92.62 98 ASN A C 1
ATOM 771 O O . ASN A 1 98 ? 11.878 11.074 8.557 1.00 92.62 98 ASN A O 1
ATOM 775 N N . GLY A 1 99 ? 11.536 12.296 6.690 1.00 94.50 99 GLY A N 1
ATOM 776 C CA . GLY A 1 99 ? 11.415 11.179 5.772 1.00 94.50 99 GLY A CA 1
ATOM 777 C C . GLY A 1 99 ? 10.107 10.408 5.898 1.00 94.50 99 GLY A C 1
ATOM 778 O O . GLY A 1 99 ? 9.393 10.444 6.900 1.00 94.50 99 GLY A O 1
ATOM 779 N N . ASN A 1 100 ? 9.795 9.693 4.832 1.00 96.94 100 ASN A N 1
ATOM 780 C CA . ASN A 1 100 ? 8.616 8.869 4.675 1.00 96.94 100 ASN A CA 1
ATOM 781 C C . ASN A 1 100 ? 8.951 7.691 3.745 1.00 96.94 100 ASN A C 1
ATOM 783 O O . ASN A 1 100 ? 9.950 7.716 3.019 1.00 96.94 100 ASN A O 1
ATOM 787 N N . ASN A 1 101 ? 8.131 6.648 3.786 1.00 97.50 101 ASN A N 1
ATOM 788 C CA . ASN A 1 101 ? 8.301 5.446 2.993 1.00 97.50 101 ASN A CA 1
ATOM 789 C C . ASN A 1 101 ? 6.988 5.172 2.253 1.00 97.50 101 ASN A C 1
ATOM 791 O O . ASN A 1 101 ? 5.983 4.871 2.904 1.00 97.50 101 ASN A O 1
ATOM 795 N N . PRO A 1 102 ? 6.971 5.231 0.908 1.00 98.12 102 PRO A N 1
ATOM 796 C CA . PRO A 1 102 ? 5.754 5.002 0.132 1.00 98.12 102 PRO A CA 1
ATOM 797 C C . PRO A 1 102 ? 5.084 3.658 0.431 1.00 98.12 102 PRO A C 1
ATOM 799 O O . PRO A 1 102 ? 3.884 3.510 0.237 1.00 98.12 102 PRO A O 1
ATOM 802 N N . SER A 1 103 ? 5.828 2.655 0.903 1.00 98.12 103 SER A N 1
ATOM 803 C CA . SER A 1 103 ? 5.269 1.339 1.230 1.00 98.12 103 SER A CA 1
ATOM 804 C C . SER A 1 103 ? 4.552 1.244 2.575 1.00 98.12 103 SER A C 1
ATOM 806 O O . SER A 1 103 ? 3.966 0.203 2.864 1.00 98.12 103 SER A O 1
ATOM 808 N N . TYR A 1 104 ? 4.578 2.309 3.378 1.00 97.81 104 TYR A N 1
ATOM 809 C CA . TYR A 1 104 ? 3.832 2.393 4.634 1.00 97.81 104 TYR A CA 1
ATOM 810 C C . TYR A 1 104 ? 2.429 2.950 4.404 1.00 97.81 104 TYR A C 1
ATOM 812 O O . TYR A 1 104 ? 1.600 2.878 5.294 1.00 97.81 104 TYR A O 1
ATOM 820 N N . HIS A 1 105 ? 2.163 3.523 3.227 1.00 98.62 105 HIS A N 1
ATOM 821 C CA . HIS A 1 105 ? 0.867 4.067 2.854 1.00 98.62 105 HIS A CA 1
ATOM 822 C C . HIS A 1 105 ? -0.040 2.960 2.319 1.00 98.62 105 HIS A C 1
ATOM 824 O O . HIS A 1 105 ? 0.071 2.579 1.152 1.00 98.62 105 HIS A O 1
ATOM 830 N N . SER A 1 106 ? -0.973 2.495 3.153 1.00 98.38 106 SER A N 1
ATOM 831 C CA . SER A 1 106 ? -1.932 1.433 2.824 1.00 98.38 106 SER A CA 1
ATOM 832 C C . SER A 1 106 ? -3.394 1.880 2.908 1.00 98.38 106 SER A C 1
ATOM 834 O O . SER A 1 106 ? -4.109 1.528 3.850 1.00 98.38 106 SER A O 1
ATOM 836 N N . PRO A 1 107 ? -3.884 2.642 1.908 1.00 98.62 107 PRO A N 1
ATOM 837 C CA . PRO A 1 107 ? -5.273 3.098 1.858 1.00 98.62 107 PRO A CA 1
ATOM 838 C C . PRO A 1 107 ? -6.310 1.990 2.089 1.00 98.62 107 PRO A C 1
ATOM 840 O O . PRO A 1 107 ? -7.260 2.205 2.841 1.00 98.62 107 PRO A O 1
ATOM 843 N N . GLY A 1 108 ? -6.092 0.798 1.518 1.00 98.25 108 GLY A N 1
ATOM 844 C CA . GLY A 1 108 ? -6.967 -0.360 1.712 1.00 98.25 108 GLY A CA 1
ATOM 845 C C . GLY A 1 108 ? -7.016 -0.824 3.169 1.00 98.25 108 GLY A C 1
ATOM 846 O O . GLY A 1 108 ? -8.104 -1.001 3.714 1.00 98.25 108 GLY A O 1
ATOM 847 N N . SER A 1 109 ? -5.861 -0.924 3.848 1.00 98.62 109 SER A N 1
ATOM 848 C CA . SER A 1 109 ? -5.816 -1.234 5.289 1.00 98.62 109 SER A CA 1
ATOM 849 C C . SER A 1 109 ? -6.599 -0.211 6.107 1.00 98.62 109 SER A C 1
ATOM 851 O O . SER A 1 109 ? -7.314 -0.571 7.041 1.00 98.62 109 SER A O 1
ATOM 853 N N . TYR A 1 110 ? -6.465 1.073 5.770 1.00 98.81 110 TYR A N 1
ATOM 854 C CA . TYR A 1 110 ? -7.117 2.156 6.502 1.00 98.81 110 TYR A CA 1
ATOM 855 C C . TYR A 1 110 ? -8.631 2.136 6.326 1.00 98.81 110 TYR A C 1
ATOM 857 O O . TYR A 1 110 ? -9.339 2.374 7.300 1.00 98.81 110 TYR A O 1
ATOM 865 N N . ARG A 1 111 ? -9.143 1.804 5.133 1.00 98.69 111 ARG A N 1
ATOM 866 C CA . ARG A 1 111 ? -10.584 1.595 4.929 1.00 98.69 111 ARG A CA 1
ATOM 867 C C . ARG A 1 111 ? -11.100 0.393 5.718 1.00 98.69 111 ARG A C 1
ATOM 869 O O . ARG A 1 111 ? -12.098 0.536 6.415 1.00 98.69 111 ARG A O 1
ATOM 876 N N . ILE A 1 112 ? -10.375 -0.731 5.712 1.00 98.75 112 ILE A N 1
ATOM 877 C CA . ILE A 1 112 ? -10.744 -1.919 6.503 1.00 98.75 112 ILE A CA 1
ATOM 878 C C . ILE A 1 112 ? -10.844 -1.555 7.991 1.00 98.75 112 ILE A C 1
ATOM 880 O O . ILE A 1 112 ? -11.838 -1.867 8.644 1.00 98.75 112 ILE A O 1
ATOM 884 N N . MET A 1 113 ? -9.841 -0.853 8.531 1.00 98.75 113 MET A N 1
ATOM 885 C CA . MET A 1 113 ? -9.861 -0.378 9.919 1.00 98.75 113 MET A CA 1
ATOM 886 C C . MET A 1 113 ? -11.010 0.604 10.176 1.00 98.75 113 MET A C 1
ATOM 888 O O . MET A 1 113 ? -11.716 0.467 11.172 1.00 98.75 113 MET A O 1
ATOM 892 N N . ARG A 1 114 ? -11.232 1.567 9.277 1.00 98.62 114 ARG A N 1
ATOM 893 C CA . ARG A 1 114 ? -12.314 2.555 9.363 1.00 98.62 114 ARG A CA 1
ATOM 894 C C . ARG A 1 114 ? -13.691 1.893 9.465 1.00 98.62 114 ARG A C 1
ATOM 896 O O . ARG A 1 114 ? -14.468 2.261 10.350 1.00 98.62 114 ARG A O 1
ATOM 903 N N . ASP A 1 115 ? -13.981 0.947 8.578 1.00 98.50 115 ASP A N 1
ATOM 904 C CA . ASP A 1 115 ? -15.291 0.291 8.472 1.00 98.50 115 ASP A CA 1
ATOM 905 C C . ASP A 1 115 ? -15.494 -0.706 9.623 1.00 98.50 115 ASP A C 1
ATOM 907 O O . ASP A 1 115 ? -16.565 -0.776 10.234 1.00 98.50 115 ASP A O 1
ATOM 911 N N . PHE A 1 116 ? -14.425 -1.396 10.034 1.00 98.25 116 PHE A N 1
ATOM 912 C CA . PHE A 1 116 ? -14.441 -2.219 11.241 1.00 98.25 116 PHE A CA 1
ATOM 913 C C . PHE A 1 116 ? -14.733 -1.389 12.503 1.00 98.25 116 PHE A C 1
ATOM 915 O O . PHE A 1 116 ? -15.549 -1.783 13.333 1.00 98.25 116 PHE A O 1
ATOM 922 N N . GLN A 1 117 ? -14.109 -0.217 12.666 1.00 97.38 117 GLN A N 1
ATOM 923 C CA . GLN A 1 117 ? -14.387 0.652 13.816 1.00 97.38 117 GLN A CA 1
ATOM 924 C C . GLN A 1 117 ? -15.804 1.237 13.783 1.00 97.38 117 GLN A C 1
ATOM 926 O O . GLN A 1 117 ? -16.412 1.408 14.844 1.00 97.38 117 GLN A O 1
ATOM 931 N N . GLN A 1 118 ? -16.329 1.541 12.591 1.00 97.25 118 GLN A N 1
ATOM 932 C CA . GLN A 1 118 ? -17.691 2.049 12.412 1.00 97.25 118 GLN A CA 1
ATOM 933 C C . GLN A 1 118 ? -18.744 1.046 12.888 1.00 97.25 118 GLN A C 1
ATOM 935 O O . GLN A 1 118 ? -19.721 1.429 13.528 1.00 97.25 118 GLN A O 1
ATOM 940 N N . SER A 1 119 ? -18.530 -0.227 12.570 1.00 95.88 119 SER A N 1
ATOM 941 C CA . SER A 1 119 ? -19.430 -1.336 12.888 1.00 95.88 119 SER A CA 1
ATOM 942 C C . SER A 1 119 ? -19.205 -1.933 14.283 1.00 95.88 119 SER A C 1
ATOM 944 O O . SER A 1 119 ? -20.027 -2.717 14.761 1.00 95.88 119 SER A O 1
ATOM 946 N N . TYR A 1 120 ? -18.105 -1.588 14.960 1.00 96.25 120 TYR A N 1
ATOM 947 C CA . TYR A 1 120 ? -17.806 -2.107 16.291 1.00 96.25 120 TYR A CA 1
ATOM 948 C C . TYR A 1 120 ? -18.743 -1.522 17.362 1.00 96.25 120 TYR A C 1
ATOM 950 O O . TYR A 1 120 ? -18.701 -0.335 17.700 1.00 96.25 120 TYR A O 1
ATOM 958 N N . ASP A 1 121 ? -19.543 -2.419 17.933 1.00 94.25 121 ASP A N 1
ATOM 959 C CA . ASP A 1 121 ? -20.594 -2.200 18.930 1.00 94.25 121 ASP A CA 1
ATOM 960 C C . ASP A 1 121 ? -20.172 -2.560 20.366 1.00 94.25 121 ASP A C 1
ATOM 962 O O . ASP A 1 121 ? -20.945 -2.407 21.313 1.00 94.25 121 ASP A O 1
ATOM 966 N N . GLY A 1 122 ? -18.942 -3.046 20.546 1.00 92.88 122 GLY A N 1
ATOM 967 C CA . GLY A 1 122 ? -18.415 -3.416 21.853 1.00 92.88 122 GLY A CA 1
ATOM 968 C C . GLY A 1 122 ? -18.065 -2.212 22.734 1.00 92.88 122 GLY A C 1
ATOM 969 O O . GLY A 1 122 ? -17.922 -1.073 22.286 1.00 92.88 122 GLY A O 1
ATOM 970 N N . LEU A 1 123 ? -17.859 -2.479 24.026 1.00 92.12 123 LEU A N 1
ATOM 971 C CA . LEU A 1 123 ? -17.445 -1.459 24.988 1.00 92.12 123 LEU A CA 1
ATOM 972 C C . LEU A 1 123 ? -16.007 -0.990 24.711 1.00 92.12 123 LEU A C 1
ATOM 974 O O . LEU A 1 123 ? -15.083 -1.805 24.625 1.00 92.12 123 LEU A O 1
ATOM 978 N N . ARG A 1 124 ? -15.813 0.331 24.648 1.00 92.56 124 ARG A N 1
ATOM 979 C CA . ARG A 1 124 ? -14.501 0.985 24.567 1.00 92.56 124 ARG A CA 1
ATOM 980 C C . ARG A 1 124 ? -14.132 1.557 25.931 1.00 92.56 124 ARG A C 1
ATOM 982 O O . ARG A 1 124 ? -14.838 2.405 26.466 1.00 92.56 124 ARG A O 1
ATOM 989 N N . ASN A 1 125 ? -13.029 1.082 26.505 1.00 87.00 125 ASN A N 1
ATOM 990 C CA . ASN A 1 125 ? -12.572 1.487 27.835 1.00 87.00 125 ASN A CA 1
ATOM 991 C C . ASN A 1 125 ? -11.315 2.350 27.718 1.00 87.00 125 ASN A C 1
ATOM 993 O O . ASN A 1 125 ? -10.236 1.834 27.439 1.00 87.00 125 ASN A O 1
ATOM 997 N N . GLY A 1 126 ? -11.446 3.656 27.961 1.00 86.19 126 GLY A N 1
ATOM 998 C CA . GLY A 1 126 ? -10.307 4.582 27.990 1.00 86.19 126 GLY A CA 1
ATOM 999 C C . GLY A 1 126 ? -9.843 5.100 26.623 1.00 86.19 126 GLY A C 1
ATOM 1000 O O . GLY A 1 126 ? -8.761 5.682 26.536 1.00 86.19 126 GLY A O 1
ATOM 1001 N N . TYR A 1 127 ? -10.640 4.913 25.568 1.00 90.50 127 TYR A N 1
ATOM 1002 C CA . TYR A 1 127 ? -10.408 5.486 24.241 1.00 90.50 127 TYR A CA 1
ATOM 1003 C C . TYR A 1 127 ? -11.730 5.691 23.489 1.00 90.50 127 TYR A C 1
ATOM 1005 O O . TYR A 1 127 ? -12.739 5.067 23.813 1.00 90.50 127 TYR A O 1
ATOM 1013 N N . ASN A 1 128 ? -11.701 6.556 22.475 1.00 93.25 128 ASN A N 1
ATOM 1014 C CA . ASN A 1 128 ? -12.806 6.777 21.545 1.00 93.25 128 ASN A CA 1
ATOM 1015 C C . ASN A 1 128 ? -12.403 6.275 20.160 1.00 93.25 128 ASN A C 1
ATOM 1017 O O . ASN A 1 128 ? -11.227 6.358 19.804 1.00 93.25 128 ASN A O 1
ATOM 1021 N N . ALA A 1 129 ? -13.379 5.802 19.383 1.00 95.19 129 ALA A N 1
ATOM 1022 C CA . ALA A 1 129 ? -13.155 5.473 17.981 1.00 95.19 129 ALA A CA 1
ATOM 1023 C C . ALA A 1 129 ? -12.631 6.694 17.216 1.00 95.19 129 ALA A C 1
ATOM 1025 O O . ALA A 1 129 ? -13.038 7.833 17.472 1.00 95.19 129 ALA A O 1
ATOM 1026 N N . VAL A 1 130 ? -11.757 6.443 16.248 1.00 97.75 130 VAL A N 1
ATOM 1027 C CA . VAL A 1 130 ? -11.330 7.464 15.293 1.00 97.75 130 VAL A CA 1
ATOM 1028 C C . VAL A 1 130 ? -12.516 7.774 14.382 1.00 97.75 130 VAL A C 1
ATOM 1030 O O . VAL A 1 130 ? -13.221 6.869 13.930 1.00 97.75 130 VAL A O 1
ATOM 1033 N N . SER A 1 131 ? -12.775 9.055 14.124 1.00 98.06 131 SER A N 1
ATOM 1034 C CA . SER A 1 131 ? -13.917 9.424 13.291 1.00 98.06 131 SER A CA 1
ATOM 1035 C C . SER A 1 131 ? -13.695 9.022 11.829 1.00 98.06 131 SER A C 1
ATOM 1037 O O . SER A 1 131 ? -12.575 8.978 11.320 1.00 98.06 131 SER A O 1
ATOM 1039 N N . GLN A 1 132 ? -14.798 8.790 11.119 1.00 98.25 132 GLN A N 1
ATOM 1040 C CA . GLN A 1 132 ? -14.780 8.452 9.694 1.00 98.25 132 GLN A CA 1
ATOM 1041 C C . GLN A 1 132 ? -14.061 9.517 8.849 1.00 98.25 132 GLN A C 1
ATOM 1043 O O . GLN A 1 132 ? -13.324 9.189 7.923 1.00 98.25 132 GLN A O 1
ATOM 1048 N N . SER A 1 133 ? -14.215 10.801 9.196 1.00 98.25 133 SER A N 1
ATOM 1049 C CA . SER A 1 133 ? -13.539 11.907 8.508 1.00 98.25 133 SER A CA 1
ATOM 1050 C C . SER A 1 133 ? -12.019 11.878 8.683 1.00 98.25 133 SER A C 1
ATOM 1052 O O . SER A 1 133 ? -11.295 12.211 7.751 1.00 98.25 133 SER A O 1
ATOM 1054 N N . GLU A 1 134 ? -11.532 11.473 9.856 1.00 98.50 134 GLU A N 1
ATOM 1055 C CA . GLU A 1 134 ? -10.101 11.376 10.156 1.00 98.50 134 GLU A CA 1
ATOM 1056 C C . GLU A 1 134 ? -9.457 10.219 9.382 1.00 98.50 134 GLU A C 1
ATOM 1058 O O . GLU A 1 134 ? -8.423 10.410 8.737 1.00 98.50 134 GLU A O 1
ATOM 1063 N N . TRP A 1 135 ? -10.118 9.057 9.345 1.00 98.62 135 TRP A N 1
ATOM 1064 C CA . TRP A 1 135 ? -9.716 7.938 8.487 1.00 98.62 135 TRP A CA 1
ATOM 1065 C C . TRP A 1 135 ? -9.698 8.319 7.006 1.00 98.62 135 TRP A C 1
ATOM 1067 O O . TRP A 1 135 ? -8.709 8.073 6.317 1.00 98.62 135 TRP A O 1
ATOM 1077 N N . ASN A 1 136 ? -10.752 8.981 6.521 1.00 98.69 136 ASN A N 1
ATOM 1078 C CA . ASN A 1 136 ? -10.813 9.464 5.140 1.00 98.69 136 ASN A CA 1
ATOM 1079 C C . ASN A 1 136 ? -9.703 10.482 4.841 1.00 98.69 136 ASN A C 1
ATOM 1081 O O . ASN A 1 136 ? -9.147 10.482 3.743 1.00 98.69 136 ASN A O 1
ATOM 1085 N N . GLY A 1 137 ? -9.329 11.302 5.828 1.00 98.69 137 GLY A N 1
ATOM 1086 C CA . GLY A 1 137 ? -8.163 12.177 5.758 1.00 98.69 137 GLY A CA 1
ATOM 1087 C C . GLY A 1 137 ? -6.866 11.400 5.527 1.00 98.69 137 GLY A C 1
ATOM 1088 O O . GLY A 1 137 ? -6.103 11.763 4.637 1.00 98.69 137 GLY A O 1
ATOM 1089 N N . LEU A 1 138 ? -6.637 10.308 6.266 1.00 98.81 138 LEU A N 1
ATOM 1090 C CA . LEU A 1 138 ? -5.442 9.460 6.123 1.00 98.81 138 LEU A CA 1
ATOM 1091 C C . LEU A 1 138 ? -5.391 8.745 4.769 1.00 98.81 138 LEU A C 1
ATOM 1093 O O . LEU A 1 138 ? -4.342 8.719 4.122 1.00 98.81 138 LEU A O 1
ATOM 1097 N N . ILE A 1 139 ? -6.525 8.209 4.319 1.00 98.88 139 ILE A N 1
ATOM 1098 C CA . ILE A 1 139 ? -6.674 7.562 3.008 1.00 98.88 139 ILE A CA 1
ATOM 1099 C C . ILE A 1 139 ? -6.341 8.555 1.885 1.00 98.88 139 ILE A C 1
ATOM 1101 O O . ILE A 1 139 ? -5.470 8.291 1.055 1.00 98.88 139 ILE A O 1
ATOM 1105 N N . SER A 1 140 ? -6.971 9.734 1.904 1.00 98.62 140 SER A N 1
ATOM 1106 C CA . SER A 1 140 ? -6.742 10.799 0.919 1.00 98.62 140 SER A CA 1
ATOM 1107 C C . SER A 1 140 ? -5.297 11.307 0.944 1.00 98.62 140 SER A C 1
ATOM 1109 O O . SER A 1 140 ? -4.663 11.427 -0.105 1.00 98.62 140 SER A O 1
ATOM 1111 N N . THR A 1 141 ? -4.734 11.570 2.131 1.00 98.81 141 THR A N 1
ATOM 1112 C CA . THR A 1 141 ? -3.322 11.954 2.268 1.00 98.81 141 THR A CA 1
ATOM 1113 C C . THR A 1 141 ? -2.410 10.890 1.674 1.00 98.81 141 THR A C 1
ATOM 1115 O O . THR A 1 141 ? -1.477 11.238 0.959 1.00 98.81 141 THR A O 1
ATOM 1118 N N . SER A 1 142 ? -2.693 9.611 1.909 1.00 98.81 142 SER A N 1
ATOM 1119 C CA . SER A 1 142 ? -1.863 8.518 1.409 1.00 98.81 142 SER A CA 1
ATOM 1120 C C . SER A 1 142 ? -1.838 8.458 -0.111 1.00 98.81 142 SER A C 1
ATOM 1122 O O . SER A 1 142 ? -0.755 8.432 -0.688 1.00 98.81 142 SER A O 1
ATOM 1124 N N . TYR A 1 143 ? -2.988 8.562 -0.779 1.00 98.69 143 TYR A N 1
ATOM 1125 C CA . TYR A 1 143 ? -3.011 8.642 -2.243 1.00 98.69 143 TYR A CA 1
ATOM 1126 C C . TYR A 1 143 ? -2.269 9.860 -2.789 1.00 98.69 143 TYR A C 1
ATOM 1128 O O . TYR A 1 143 ? -1.514 9.734 -3.752 1.00 98.69 143 TYR A O 1
ATOM 1136 N N . LYS A 1 144 ? -2.408 11.021 -2.142 1.00 98.50 144 LYS A N 1
ATOM 1137 C CA . LYS A 1 144 ? -1.665 12.230 -2.519 1.00 98.50 144 LYS A CA 1
ATOM 1138 C C . LYS A 1 144 ? -0.151 12.058 -2.360 1.00 98.50 144 LYS A C 1
ATOM 1140 O O . LYS A 1 144 ? 0.596 12.540 -3.205 1.00 98.50 144 LYS A O 1
ATOM 1145 N N . VAL A 1 145 ? 0.314 11.358 -1.321 1.00 98.56 145 VAL A N 1
ATOM 1146 C CA . VAL A 1 145 ? 1.740 11.013 -1.172 1.00 98.56 145 VAL A CA 1
ATOM 1147 C C . VAL A 1 145 ? 2.190 10.101 -2.301 1.00 98.56 145 VAL A C 1
ATOM 1149 O O . VAL A 1 145 ? 3.175 10.412 -2.965 1.00 98.56 145 VAL A O 1
ATOM 1152 N N . LEU A 1 146 ? 1.460 9.016 -2.559 1.00 98.50 146 LEU A N 1
ATOM 1153 C CA . LEU A 1 146 ? 1.808 8.062 -3.612 1.00 98.50 146 LEU A CA 1
ATOM 1154 C C . LEU A 1 146 ? 1.890 8.734 -4.988 1.00 98.50 146 LEU A C 1
ATOM 1156 O O . LEU A 1 146 ? 2.859 8.520 -5.713 1.00 98.50 146 LEU A O 1
ATOM 1160 N N . GLN A 1 147 ? 0.942 9.614 -5.311 1.00 96.62 147 GLN A N 1
ATOM 1161 C CA . GLN A 1 147 ? 0.971 10.415 -6.539 1.00 96.62 147 GLN A CA 1
ATOM 1162 C C . GLN A 1 147 ? 2.156 11.388 -6.580 1.00 96.62 147 GLN A C 1
ATOM 1164 O O . GLN A 1 147 ? 2.767 11.570 -7.629 1.00 96.62 147 GLN A O 1
ATOM 1169 N N . ALA A 1 148 ? 2.508 12.003 -5.449 1.00 96.94 148 ALA A N 1
ATOM 1170 C CA . ALA A 1 148 ? 3.602 12.965 -5.381 1.00 96.94 148 ALA A CA 1
ATOM 1171 C C . ALA A 1 148 ? 4.993 12.332 -5.552 1.00 96.94 148 ALA A C 1
ATOM 1173 O O . ALA A 1 148 ? 5.932 13.045 -5.908 1.00 96.94 148 ALA A O 1
ATOM 1174 N N . VAL A 1 149 ? 5.144 11.031 -5.274 1.00 97.44 149 VAL A N 1
ATOM 1175 C CA . VAL A 1 149 ? 6.435 10.319 -5.329 1.00 97.44 149 VAL A CA 1
ATOM 1176 C C . VAL A 1 149 ? 6.575 9.367 -6.515 1.00 97.44 149 VAL A C 1
ATOM 1178 O O . VAL A 1 149 ? 7.700 8.994 -6.851 1.00 97.44 149 VAL A O 1
ATOM 1181 N N . GLN A 1 150 ? 5.469 8.949 -7.134 1.00 97.31 150 GLN A N 1
ATOM 1182 C CA . GLN A 1 150 ? 5.503 8.063 -8.293 1.00 97.31 150 GLN A CA 1
ATOM 1183 C C . GLN A 1 150 ? 6.093 8.791 -9.499 1.00 97.31 150 GLN A C 1
ATOM 1185 O O . GLN A 1 150 ? 5.785 9.955 -9.759 1.00 97.31 150 GLN A O 1
ATOM 1190 N N . CYS A 1 151 ? 6.962 8.104 -10.240 1.00 94.88 151 CYS A N 1
ATOM 1191 C CA . CYS A 1 151 ? 7.489 8.635 -11.488 1.00 94.88 151 CYS A CA 1
ATOM 1192 C C . CYS A 1 151 ? 6.342 9.079 -12.409 1.00 94.88 151 CYS A C 1
ATOM 1194 O O . CYS A 1 151 ? 5.404 8.311 -12.614 1.00 94.88 151 CYS A O 1
ATOM 1196 N N . PRO A 1 152 ? 6.420 10.272 -13.013 1.00 89.25 152 PRO A N 1
ATOM 1197 C CA . PRO A 1 152 ? 5.387 10.729 -13.923 1.00 89.25 152 PRO A CA 1
ATOM 1198 C C . PRO A 1 152 ? 5.430 9.945 -15.239 1.00 89.25 152 PRO A C 1
ATOM 1200 O O . PRO A 1 152 ? 6.453 9.370 -15.627 1.00 89.25 152 PRO A O 1
ATOM 1203 N N . ALA A 1 153 ? 4.325 9.986 -15.977 1.00 82.50 153 ALA A N 1
ATOM 1204 C CA . ALA A 1 153 ? 4.334 9.644 -17.391 1.00 82.50 153 ALA A CA 1
ATOM 1205 C C . ALA A 1 153 ? 5.184 10.666 -18.164 1.00 82.50 153 ALA A C 1
ATOM 1207 O O . ALA A 1 153 ? 4.993 11.873 -18.017 1.00 82.50 153 ALA A O 1
ATOM 1208 N N . VAL A 1 154 ? 6.094 10.198 -19.017 1.00 72.19 154 VAL A N 1
ATOM 1209 C CA . VAL A 1 154 ? 6.883 11.052 -19.919 1.00 72.19 154 VAL A CA 1
ATOM 1210 C C . VAL A 1 154 ? 6.624 10.632 -21.356 1.00 72.19 154 VAL A C 1
ATOM 1212 O O . VAL A 1 154 ? 6.943 9.503 -21.718 1.00 72.19 154 VAL A O 1
ATOM 1215 N N . SER A 1 155 ? 6.029 11.557 -22.126 1.00 64.69 155 SER A N 1
ATOM 1216 C CA . SER A 1 155 ? 5.664 11.510 -23.559 1.00 64.69 155 SER A CA 1
ATOM 1217 C C . SER A 1 155 ? 4.898 10.266 -24.039 1.00 64.69 155 SER A C 1
ATOM 1219 O O . SER A 1 155 ? 3.770 10.392 -24.504 1.00 64.69 155 SER A O 1
ATOM 1221 N N . SER A 1 156 ? 5.477 9.074 -23.925 1.00 60.75 156 SER A N 1
ATOM 1222 C CA . SER A 1 156 ? 4.916 7.785 -24.354 1.00 60.75 156 SER A CA 1
ATOM 1223 C C . SER A 1 156 ? 5.200 6.626 -23.390 1.00 60.75 156 SER A C 1
ATOM 1225 O O . SER A 1 156 ? 4.796 5.497 -23.660 1.00 60.75 156 SER A O 1
ATOM 1227 N N . VAL A 1 157 ? 5.872 6.884 -22.266 1.00 65.94 157 VAL A N 1
ATOM 1228 C CA . VAL A 1 157 ? 6.298 5.875 -21.296 1.00 65.94 157 VAL A CA 1
ATOM 1229 C C . VAL A 1 157 ? 5.720 6.208 -19.923 1.00 65.94 157 VAL A C 1
ATOM 1231 O O . VAL A 1 157 ? 5.990 7.269 -19.362 1.00 65.94 157 VAL A O 1
ATOM 1234 N N . GLN A 1 158 ? 4.935 5.289 -19.358 1.00 75.69 158 GLN A N 1
ATOM 1235 C CA . GLN A 1 158 ? 4.414 5.439 -17.997 1.00 75.69 158 GLN A CA 1
ATOM 1236 C C . GLN A 1 158 ? 5.533 5.189 -16.977 1.00 75.69 158 GLN A C 1
ATOM 1238 O O . GLN A 1 158 ? 6.093 4.089 -16.901 1.00 75.69 158 GLN A O 1
ATOM 1243 N N . GLY A 1 159 ? 5.890 6.203 -16.190 1.00 84.38 159 GLY A N 1
ATOM 1244 C CA . GLY A 1 159 ? 6.664 6.005 -14.971 1.00 84.38 159 GLY A CA 1
ATOM 1245 C C . GLY A 1 159 ? 5.800 5.267 -13.950 1.00 84.38 159 GLY A C 1
ATOM 1246 O O . GLY A 1 159 ? 4.716 5.724 -13.627 1.00 84.38 159 GLY A O 1
ATOM 1247 N N . ALA A 1 160 ? 6.236 4.096 -13.485 1.00 93.00 160 ALA A N 1
ATOM 1248 C CA . ALA A 1 160 ? 5.473 3.315 -12.501 1.00 93.00 160 ALA A CA 1
ATOM 1249 C C . ALA A 1 160 ? 6.110 3.348 -11.107 1.00 93.00 160 ALA A C 1
ATOM 1251 O O . ALA A 1 160 ? 5.427 3.170 -10.102 1.00 93.00 160 ALA A O 1
ATOM 1252 N N . LEU A 1 161 ? 7.423 3.566 -11.050 1.00 96.50 161 LEU A N 1
ATOM 1253 C CA . LEU A 1 161 ? 8.223 3.333 -9.857 1.00 96.50 161 LEU A CA 1
ATOM 1254 C C . LEU A 1 161 ? 8.009 4.415 -8.795 1.00 96.50 161 LEU A C 1
ATOM 1256 O O . LEU A 1 161 ? 7.825 5.589 -9.109 1.00 96.50 161 LEU A O 1
ATOM 1260 N N . VAL A 1 162 ? 8.111 3.997 -7.537 1.00 98.00 162 VAL A N 1
ATOM 1261 C CA . VAL A 1 162 ? 8.258 4.859 -6.356 1.00 98.00 162 VAL A CA 1
ATOM 1262 C C . VAL A 1 162 ? 9.619 4.579 -5.702 1.00 98.00 162 VAL A C 1
ATOM 1264 O O . VAL A 1 162 ? 10.161 3.486 -5.894 1.00 98.00 162 VAL A O 1
ATOM 1267 N N . PRO A 1 163 ? 10.211 5.529 -4.960 1.00 97.81 163 PRO A N 1
ATOM 1268 C CA . PRO A 1 163 ? 11.461 5.287 -4.245 1.00 97.81 163 PRO A CA 1
ATOM 1269 C C . PRO A 1 163 ? 11.220 4.472 -2.963 1.00 97.81 163 PRO A C 1
ATOM 1271 O O . PRO A 1 163 ? 10.108 4.451 -2.439 1.00 97.81 163 PRO A O 1
ATOM 1274 N N . ASN A 1 164 ? 12.264 3.841 -2.411 1.00 97.88 164 ASN A N 1
ATOM 1275 C CA . ASN A 1 164 ? 12.196 3.230 -1.074 1.00 97.88 164 ASN A CA 1
ATOM 1276 C C . ASN A 1 164 ? 11.888 4.292 -0.012 1.00 97.88 164 ASN A C 1
ATOM 1278 O O . ASN A 1 164 ? 11.163 4.035 0.943 1.00 97.88 164 ASN A O 1
ATOM 1282 N N . TRP A 1 165 ? 12.443 5.490 -0.199 1.00 97.75 165 TRP A N 1
ATOM 1283 C CA . TRP A 1 165 ? 12.354 6.577 0.758 1.00 97.75 165 TRP A CA 1
ATOM 1284 C C . TRP A 1 165 ? 12.098 7.910 0.058 1.00 97.75 165 TRP A C 1
ATOM 1286 O O . TRP A 1 165 ? 12.632 8.178 -1.018 1.00 97.75 165 TRP A O 1
ATOM 1296 N N . ALA A 1 166 ? 11.302 8.766 0.686 1.00 97.44 166 ALA A N 1
ATOM 1297 C CA . ALA A 1 166 ? 10.953 10.081 0.170 1.00 97.44 166 ALA A CA 1
ATOM 1298 C C . ALA A 1 166 ? 10.925 11.114 1.295 1.00 97.44 166 ALA A C 1
ATOM 1300 O O . ALA A 1 166 ? 10.686 10.790 2.454 1.00 97.44 166 ALA A O 1
ATOM 1301 N N . THR A 1 167 ? 11.120 12.380 0.948 1.00 97.44 167 THR A N 1
ATOM 1302 C CA . THR A 1 167 ? 10.829 13.508 1.836 1.00 97.44 167 THR A CA 1
ATOM 1303 C C . THR A 1 167 ? 9.571 14.198 1.327 1.00 97.44 167 THR A C 1
ATOM 1305 O O . THR A 1 167 ? 9.492 14.562 0.150 1.00 97.44 167 THR A O 1
ATOM 1308 N N . ILE A 1 168 ? 8.570 14.363 2.191 1.00 98.00 168 ILE A N 1
ATOM 1309 C CA . ILE A 1 168 ? 7.238 14.821 1.783 1.00 98.00 168 ILE A CA 1
ATOM 1310 C C . ILE A 1 168 ? 6.927 16.162 2.418 1.00 98.00 168 ILE A C 1
ATOM 1312 O O . ILE A 1 168 ? 6.812 16.265 3.632 1.00 98.00 168 ILE A O 1
ATOM 1316 N N . GLY A 1 169 ? 6.746 17.188 1.598 1.00 97.25 169 GLY A N 1
ATOM 1317 C CA . GLY A 1 169 ? 6.405 18.525 2.060 1.00 97.25 169 GLY A CA 1
ATOM 1318 C C . GLY A 1 169 ? 5.065 19.000 1.527 1.00 97.25 169 GLY A C 1
ATOM 1319 O O . GLY A 1 169 ? 4.352 18.284 0.823 1.00 97.25 169 GLY A O 1
ATOM 1320 N N . LEU A 1 170 ? 4.762 20.255 1.843 1.00 97.12 170 LEU A N 1
ATOM 1321 C CA . LEU A 1 170 ? 3.709 21.007 1.174 1.00 97.12 170 LEU A CA 1
ATOM 1322 C C . LEU A 1 170 ? 4.339 22.037 0.231 1.00 97.12 170 LEU A C 1
ATOM 1324 O O . LEU A 1 170 ? 5.467 22.496 0.456 1.00 97.12 170 LEU A O 1
ATOM 1328 N N . ASP A 1 171 ? 3.654 22.343 -0.862 1.00 95.25 171 ASP A N 1
ATOM 1329 C CA . ASP A 1 171 ? 3.983 23.468 -1.734 1.00 95.25 171 ASP A CA 1
ATOM 1330 C C . ASP A 1 171 ? 3.319 24.774 -1.257 1.00 95.25 171 ASP A C 1
ATOM 1332 O O . ASP A 1 171 ? 2.651 24.820 -0.221 1.00 95.25 171 ASP A O 1
ATOM 1336 N N . SER A 1 172 ? 3.512 25.860 -2.010 1.00 94.88 172 SER A N 1
ATOM 1337 C CA . SER A 1 172 ? 2.920 27.172 -1.712 1.00 94.88 172 SER A CA 1
ATOM 1338 C C . SER A 1 172 ? 1.390 27.199 -1.799 1.00 94.88 172 SER A C 1
ATOM 1340 O O . SER A 1 172 ? 0.768 28.113 -1.268 1.00 94.88 172 SER A O 1
ATOM 1342 N N . SER A 1 173 ? 0.782 26.214 -2.459 1.00 95.19 173 SER A N 1
ATOM 1343 C CA . SER A 1 173 ? -0.666 26.042 -2.609 1.00 95.19 173 SER A CA 1
ATOM 1344 C C . SER A 1 173 ? -1.223 25.001 -1.630 1.00 95.19 173 SER A C 1
ATOM 1346 O O . SER A 1 173 ? -2.344 24.512 -1.802 1.00 95.19 173 SER A O 1
ATOM 1348 N N . ASN A 1 174 ? -0.448 24.675 -0.589 1.00 95.31 174 ASN A N 1
ATOM 1349 C CA . ASN A 1 174 ? -0.794 23.713 0.448 1.00 95.31 174 ASN A CA 1
ATOM 1350 C C . ASN A 1 174 ? -1.085 22.307 -0.110 1.00 95.31 174 ASN A C 1
ATOM 1352 O O . ASN A 1 174 ? -1.866 21.574 0.492 1.00 95.31 174 ASN A O 1
ATOM 1356 N N . GLN A 1 175 ? -0.495 21.922 -1.248 1.00 96.94 175 GLN A N 1
ATOM 1357 C CA . GLN A 1 175 ? -0.596 20.577 -1.824 1.00 96.94 175 GLN A CA 1
ATOM 1358 C C . GLN A 1 175 ? 0.613 19.722 -1.447 1.00 96.94 175 GLN A C 1
ATOM 1360 O O . GLN A 1 175 ? 1.724 20.227 -1.284 1.00 96.94 175 GLN A O 1
ATOM 1365 N N . ILE A 1 176 ? 0.394 18.413 -1.307 1.00 97.88 176 ILE A N 1
ATOM 1366 C CA . ILE A 1 176 ? 1.464 17.452 -1.025 1.00 97.88 176 ILE A CA 1
ATOM 1367 C C . ILE A 1 176 ? 2.425 17.380 -2.210 1.00 97.88 176 ILE A C 1
ATOM 1369 O O . ILE A 1 176 ? 2.004 17.239 -3.355 1.00 97.88 176 ILE A O 1
ATOM 1373 N N . ARG A 1 177 ? 3.726 17.418 -1.912 1.00 96.94 177 ARG A N 1
ATOM 1374 C CA . ARG A 1 177 ? 4.796 17.237 -2.895 1.00 96.94 177 ARG A CA 1
ATOM 1375 C C . ARG A 1 177 ? 5.934 16.385 -2.345 1.00 96.94 177 ARG A C 1
ATOM 1377 O O . ARG A 1 177 ? 6.274 16.481 -1.165 1.00 96.94 177 ARG A O 1
ATOM 1384 N N . HIS A 1 178 ? 6.602 15.639 -3.223 1.00 96.44 178 HIS A N 1
ATOM 1385 C CA . HIS A 1 178 ? 7.958 15.170 -2.954 1.00 96.44 178 HIS A CA 1
ATOM 1386 C C . HIS A 1 178 ? 8.883 16.396 -2.924 1.00 96.44 178 HIS A C 1
ATOM 1388 O O . HIS A 1 178 ? 8.901 17.175 -3.879 1.00 96.44 178 HIS A O 1
ATOM 1394 N N . SER A 1 179 ? 9.614 16.616 -1.828 1.00 94.50 179 SER A N 1
ATOM 1395 C CA . SER A 1 179 ? 10.454 17.813 -1.654 1.00 94.50 179 SER A CA 1
ATOM 1396 C C . SER A 1 179 ? 11.867 17.671 -2.226 1.00 94.50 179 SER A C 1
ATOM 1398 O O . SER A 1 179 ? 12.565 18.671 -2.358 1.00 94.50 179 SER A O 1
ATOM 1400 N N . GLY A 1 180 ? 12.288 16.452 -2.577 1.00 92.94 180 GLY A N 1
ATOM 1401 C CA . GLY A 1 180 ? 13.592 16.192 -3.206 1.00 92.94 180 GLY A CA 1
ATOM 1402 C C . GLY A 1 180 ? 14.763 16.135 -2.224 1.00 92.94 180 GLY A C 1
ATOM 1403 O O . GLY A 1 180 ? 15.914 16.064 -2.649 1.00 92.94 180 GLY A O 1
ATOM 1404 N N . GLY A 1 181 ? 14.476 16.175 -0.922 1.00 92.31 181 GLY A N 1
ATOM 1405 C CA . GLY A 1 181 ? 15.464 16.048 0.140 1.00 92.31 181 GLY A CA 1
ATOM 1406 C C . GLY A 1 181 ? 16.105 14.661 0.184 1.00 92.31 181 GLY A C 1
ATOM 1407 O O . GLY A 1 181 ? 15.659 13.715 -0.469 1.00 92.31 181 GLY A O 1
ATOM 1408 N N . SER A 1 182 ? 17.178 14.549 0.966 1.00 92.31 182 SER A N 1
ATOM 1409 C CA . SER A 1 182 ? 17.913 13.298 1.157 1.00 92.31 182 SER A CA 1
ATOM 1410 C C . SER A 1 182 ? 17.445 12.600 2.428 1.00 92.31 182 SER A C 1
ATOM 1412 O O . SER A 1 182 ? 17.531 13.179 3.509 1.00 92.31 182 SER A O 1
ATOM 1414 N N . PHE A 1 183 ? 16.993 11.356 2.309 1.00 92.69 183 PHE A N 1
ATOM 1415 C CA . PHE A 1 183 ? 16.582 10.524 3.434 1.00 92.69 183 PHE A CA 1
ATOM 1416 C C . PHE A 1 183 ? 16.702 9.036 3.085 1.00 92.69 183 PHE A C 1
ATOM 1418 O O . PHE A 1 183 ? 16.289 8.608 2.012 1.00 92.69 183 PHE A O 1
ATOM 1425 N N . SER A 1 184 ? 17.240 8.234 4.001 1.00 88.88 184 SER A N 1
ATOM 1426 C CA . SER A 1 184 ? 17.329 6.777 3.867 1.00 88.88 184 SER A CA 1
ATOM 1427 C C . SER A 1 184 ? 17.183 6.128 5.240 1.00 88.88 184 SER A C 1
ATOM 1429 O O . SER A 1 184 ? 17.652 6.665 6.244 1.00 88.88 184 SER A O 1
ATOM 1431 N N . GLY A 1 185 ? 16.527 4.971 5.267 1.00 84.00 185 GLY A N 1
ATOM 1432 C CA . GLY A 1 185 ? 16.364 4.118 6.437 1.00 84.00 185 GLY A CA 1
ATOM 1433 C C . GLY A 1 185 ? 16.732 2.667 6.124 1.00 84.00 185 GLY A C 1
ATOM 1434 O O . GLY A 1 185 ? 16.885 2.280 4.965 1.00 84.00 185 GLY A O 1
ATOM 1435 N N . SER A 1 186 ? 16.897 1.858 7.174 1.00 80.19 186 SER A N 1
ATOM 1436 C CA . SER A 1 186 ? 17.054 0.391 7.096 1.00 80.19 186 SER A CA 1
ATOM 1437 C C . SER A 1 186 ? 18.157 -0.121 6.151 1.00 80.19 186 SER A C 1
ATOM 1439 O O . SER A 1 186 ? 18.117 -1.266 5.709 1.00 80.19 186 SER A O 1
ATOM 1441 N N . GLY A 1 187 ? 19.149 0.715 5.828 1.00 87.12 187 GLY A N 1
ATOM 1442 C CA . GLY A 1 187 ? 20.254 0.369 4.930 1.00 87.12 187 GLY A CA 1
ATOM 1443 C C . GLY A 1 187 ? 19.885 0.272 3.444 1.00 87.12 187 GLY A C 1
ATOM 1444 O O . GLY A 1 187 ? 20.714 -0.187 2.660 1.00 87.12 187 GLY A O 1
ATOM 1445 N N . THR A 1 188 ? 18.683 0.690 3.027 1.00 92.56 188 THR A N 1
ATOM 1446 C CA . THR A 1 188 ? 18.272 0.644 1.614 1.00 92.56 188 THR A CA 1
ATOM 1447 C C . THR A 1 188 ? 18.459 2.002 0.921 1.00 92.56 188 THR A C 1
ATOM 1449 O O . THR A 1 188 ? 18.193 3.052 1.521 1.00 92.56 188 THR A O 1
ATOM 1452 N N . PRO A 1 189 ? 18.901 2.034 -0.353 1.00 95.25 189 PRO A N 1
ATOM 1453 C CA . PRO A 1 189 ? 19.073 3.289 -1.080 1.00 95.25 189 PRO A CA 1
ATOM 1454 C C . PRO A 1 189 ? 17.746 4.034 -1.230 1.00 95.25 189 PRO A C 1
ATOM 1456 O O . PRO A 1 189 ? 16.735 3.416 -1.564 1.00 95.25 189 PRO A O 1
ATOM 1459 N N . GLN A 1 190 ? 17.762 5.357 -1.040 1.00 96.19 190 GLN A N 1
ATOM 1460 C CA . GLN A 1 190 ? 16.594 6.227 -1.217 1.00 96.19 190 GLN A CA 1
ATOM 1461 C C . GLN A 1 190 ? 15.941 6.037 -2.588 1.00 96.19 190 GLN A C 1
ATOM 1463 O O . GLN A 1 190 ? 14.795 5.601 -2.690 1.00 96.19 190 GLN A O 1
ATOM 1468 N N . TYR A 1 191 ? 16.702 6.322 -3.645 1.00 96.38 191 TYR A N 1
ATOM 1469 C CA . TYR A 1 191 ? 16.234 6.332 -5.028 1.00 96.38 191 TYR A CA 1
ATOM 1470 C C . TYR A 1 191 ? 16.359 4.954 -5.683 1.00 96.38 191 TYR A C 1
ATOM 1472 O O . TYR A 1 191 ? 16.985 4.792 -6.728 1.00 96.38 191 TYR A O 1
ATOM 1480 N N . GLN A 1 192 ? 15.756 3.945 -5.058 1.00 96.81 192 GLN A N 1
ATOM 1481 C CA . GLN A 1 192 ? 15.637 2.608 -5.625 1.00 96.81 192 GLN A CA 1
ATOM 1482 C C . GLN A 1 192 ? 14.201 2.100 -5.491 1.00 96.81 192 GLN A C 1
ATOM 1484 O O . GLN A 1 192 ? 13.611 2.193 -4.417 1.00 96.81 192 GLN A O 1
ATOM 1489 N N . TYR A 1 193 ? 13.662 1.515 -6.559 1.00 97.44 193 TYR A N 1
ATOM 1490 C CA . TYR A 1 193 ? 12.508 0.628 -6.475 1.00 97.44 193 TYR A CA 1
ATOM 1491 C C . TYR A 1 193 ? 13.001 -0.746 -6.015 1.00 97.44 193 TYR A C 1
ATOM 1493 O O . TYR A 1 193 ? 13.389 -1.588 -6.829 1.00 97.44 193 TYR A O 1
ATOM 1501 N N . GLY A 1 194 ? 13.110 -0.902 -4.695 1.00 95.38 194 GLY A N 1
ATOM 1502 C CA . GLY A 1 194 ? 13.728 -2.049 -4.041 1.00 95.38 194 GLY A CA 1
ATOM 1503 C C . GLY A 1 194 ? 12.825 -2.707 -2.999 1.00 95.38 194 GLY A C 1
ATOM 1504 O O . GLY A 1 194 ? 11.598 -2.733 -3.129 1.00 95.38 194 GLY A O 1
ATOM 1505 N N . ALA A 1 195 ? 13.459 -3.279 -1.974 1.00 92.81 195 ALA A N 1
ATOM 1506 C CA . ALA A 1 195 ? 12.798 -4.076 -0.940 1.00 92.81 195 ALA A CA 1
ATOM 1507 C C . ALA A 1 195 ? 11.712 -3.306 -0.172 1.00 92.81 195 ALA A C 1
ATOM 1509 O O . ALA A 1 195 ? 10.718 -3.904 0.236 1.00 92.81 195 ALA A O 1
ATOM 1510 N N . GLU A 1 196 ? 11.868 -1.989 -0.010 1.00 95.62 196 GLU A N 1
ATOM 1511 C CA . GLU A 1 196 ? 10.837 -1.166 0.614 1.00 95.62 196 GLU A CA 1
ATOM 1512 C C . GLU A 1 196 ? 9.747 -0.833 -0.412 1.00 95.62 196 GLU A C 1
ATOM 1514 O O . GLU A 1 196 ? 8.598 -1.234 -0.244 1.00 95.62 196 GLU A O 1
ATOM 1519 N N . ALA A 1 197 ? 10.136 -0.169 -1.505 1.00 97.62 197 ALA A N 1
ATOM 1520 C CA . ALA A 1 197 ? 9.258 0.437 -2.505 1.00 97.62 197 ALA A CA 1
ATOM 1521 C C . ALA A 1 197 ? 8.308 -0.537 -3.211 1.00 97.62 197 ALA A C 1
ATOM 1523 O O . ALA A 1 197 ? 7.174 -0.182 -3.526 1.00 97.62 197 ALA A O 1
ATOM 1524 N N . SER A 1 198 ? 8.762 -1.760 -3.492 1.00 97.25 198 SER A N 1
ATOM 1525 C CA . SER A 1 198 ? 7.955 -2.747 -4.222 1.00 97.25 198 SER A CA 1
ATOM 1526 C C . SER A 1 198 ? 6.631 -3.048 -3.522 1.00 97.25 198 SER A C 1
ATOM 1528 O O . SER A 1 198 ? 5.590 -3.169 -4.169 1.00 97.25 198 SER A O 1
ATOM 1530 N N . ARG A 1 199 ? 6.640 -3.056 -2.187 1.00 97.75 199 ARG A N 1
ATOM 1531 C CA . ARG A 1 199 ? 5.472 -3.331 -1.344 1.00 97.75 199 ARG A CA 1
ATOM 1532 C C . ARG A 1 199 ? 4.354 -2.305 -1.503 1.00 97.75 199 ARG A C 1
ATOM 1534 O O . ARG A 1 199 ? 3.202 -2.645 -1.256 1.00 97.75 199 ARG A O 1
ATOM 1541 N N . THR A 1 200 ? 4.646 -1.086 -1.963 1.00 98.50 200 THR A N 1
ATOM 1542 C CA . THR A 1 200 ? 3.616 -0.074 -2.251 1.00 98.50 200 THR A CA 1
ATOM 1543 C C . THR A 1 200 ? 2.572 -0.593 -3.239 1.00 98.50 200 THR A C 1
ATOM 1545 O O . THR A 1 200 ? 1.383 -0.321 -3.084 1.00 98.50 200 THR A O 1
ATOM 1548 N N . THR A 1 201 ? 2.984 -1.409 -4.212 1.00 97.88 201 THR A N 1
ATOM 1549 C CA . THR A 1 201 ? 2.057 -2.027 -5.162 1.00 97.88 201 THR A CA 1
ATOM 1550 C C . THR A 1 201 ? 1.069 -2.968 -4.468 1.00 97.88 201 THR A C 1
ATOM 1552 O O . THR A 1 201 ? -0.119 -2.924 -4.781 1.00 97.88 201 THR A O 1
ATOM 1555 N N . PHE A 1 202 ? 1.512 -3.737 -3.470 1.00 97.94 202 PHE A N 1
ATOM 1556 C CA . PHE A 1 202 ? 0.627 -4.535 -2.617 1.00 97.94 202 PHE A CA 1
ATOM 1557 C C . PHE A 1 202 ? -0.306 -3.663 -1.771 1.00 97.94 202 PHE A C 1
ATOM 1559 O O . PHE A 1 202 ? -1.508 -3.926 -1.734 1.00 97.94 202 PHE A O 1
ATOM 1566 N N . ARG A 1 203 ? 0.218 -2.592 -1.159 1.00 98.25 203 ARG A N 1
ATOM 1567 C CA . ARG A 1 203 ? -0.579 -1.663 -0.339 1.00 98.25 203 ARG A CA 1
ATOM 1568 C C . ARG A 1 203 ? -1.782 -1.090 -1.097 1.00 98.25 203 ARG A C 1
ATOM 1570 O O . ARG A 1 203 ? -2.884 -1.031 -0.557 1.00 98.25 203 ARG A O 1
ATOM 1577 N N . VAL A 1 204 ? -1.590 -0.715 -2.363 1.00 98.56 204 VAL A N 1
ATOM 1578 C CA . VAL A 1 204 ? -2.673 -0.196 -3.218 1.00 98.56 204 VAL A CA 1
ATOM 1579 C C . VAL A 1 204 ? -3.533 -1.319 -3.806 1.00 98.56 204 VAL A C 1
ATOM 1581 O O . VAL A 1 204 ? -4.751 -1.177 -3.891 1.00 98.56 204 VAL A O 1
ATOM 1584 N N . ALA A 1 205 ? -2.937 -2.459 -4.168 1.00 98.00 205 ALA A N 1
ATOM 1585 C CA . ALA A 1 205 ? -3.674 -3.627 -4.658 1.00 98.00 205 ALA A CA 1
ATOM 1586 C C . ALA A 1 205 ? -4.688 -4.159 -3.633 1.00 98.00 205 ALA A C 1
ATOM 1588 O O . ALA A 1 205 ? -5.755 -4.632 -4.016 1.00 98.00 205 ALA A O 1
ATOM 1589 N N . MET A 1 206 ? -4.395 -4.038 -2.338 1.00 97.56 206 MET A N 1
ATOM 1590 C CA . MET A 1 206 ? -5.348 -4.380 -1.285 1.00 97.56 206 MET A CA 1
ATOM 1591 C C . MET A 1 206 ? -6.596 -3.487 -1.306 1.00 97.56 206 MET A C 1
ATOM 1593 O O . MET A 1 206 ? -7.693 -4.006 -1.114 1.00 97.56 206 MET A O 1
ATOM 1597 N N . ASP A 1 207 ? -6.463 -2.185 -1.594 1.00 98.31 207 ASP A N 1
ATOM 1598 C CA . ASP A 1 207 ? -7.632 -1.303 -1.755 1.00 98.31 207 ASP A CA 1
ATOM 1599 C C . ASP A 1 207 ? -8.454 -1.715 -2.982 1.00 98.31 207 ASP A C 1
ATOM 1601 O O . ASP A 1 207 ? -9.674 -1.784 -2.917 1.00 98.31 207 ASP A O 1
ATOM 1605 N N . ALA A 1 208 ? -7.797 -2.100 -4.079 1.00 98.00 208 ALA A N 1
ATOM 1606 C CA . ALA A 1 208 ? -8.492 -2.605 -5.262 1.00 98.00 208 ALA A CA 1
ATOM 1607 C C . ALA A 1 208 ? -9.245 -3.923 -5.014 1.00 98.00 208 ALA A C 1
ATOM 1609 O O . ALA A 1 208 ? -10.338 -4.117 -5.545 1.00 98.00 208 ALA A O 1
ATOM 1610 N N . ALA A 1 209 ? -8.678 -4.815 -4.198 1.00 97.31 209 ALA A N 1
ATOM 1611 C CA . ALA A 1 209 ? -9.288 -6.095 -3.851 1.00 97.31 209 ALA A CA 1
ATOM 1612 C C . ALA A 1 209 ? -10.496 -5.940 -2.917 1.00 97.31 209 ALA A C 1
ATOM 1614 O O . ALA A 1 209 ? -11.494 -6.644 -3.075 1.00 97.31 209 ALA A O 1
ATOM 1615 N N . PHE A 1 210 ? -10.392 -5.044 -1.929 1.00 97.94 210 PHE A N 1
ATOM 1616 C CA . PHE A 1 210 ? -11.438 -4.840 -0.930 1.00 97.94 210 PHE A CA 1
ATOM 1617 C C . PHE A 1 210 ? -12.502 -3.841 -1.372 1.00 97.94 210 PHE A C 1
ATOM 1619 O O . PHE A 1 210 ? -13.672 -4.068 -1.094 1.00 97.94 210 PHE A O 1
ATOM 1626 N N . TYR A 1 211 ? -12.123 -2.783 -2.080 1.00 98.06 211 TYR A N 1
ATOM 1627 C CA . TYR A 1 211 ? -12.991 -1.664 -2.444 1.00 98.06 211 TYR A CA 1
ATOM 1628 C C . TYR A 1 211 ? -12.914 -1.386 -3.954 1.00 98.06 211 TYR A C 1
ATOM 1630 O O . TYR A 1 211 ? -12.464 -0.311 -4.383 1.00 98.06 211 TYR A O 1
ATOM 1638 N N . PRO A 1 212 ? -13.322 -2.341 -4.814 1.00 96.44 212 PRO A N 1
ATOM 1639 C CA . PRO A 1 212 ? -13.277 -2.160 -6.265 1.00 96.44 212 PRO A CA 1
ATOM 1640 C C . PRO A 1 212 ? -14.106 -0.954 -6.742 1.00 96.44 212 PRO A C 1
ATOM 1642 O O . PRO A 1 212 ? -13.761 -0.313 -7.735 1.00 96.44 212 PRO A O 1
ATOM 1645 N N . GLU A 1 213 ? -15.164 -0.586 -6.018 1.00 96.06 213 GLU A N 1
ATOM 1646 C CA . GLU A 1 213 ? -15.977 0.605 -6.274 1.00 96.06 213 GLU A CA 1
ATOM 1647 C C . GLU A 1 213 ? -15.219 1.923 -6.046 1.00 96.06 213 GLU A C 1
ATOM 1649 O O . GLU A 1 213 ? -15.551 2.933 -6.664 1.00 96.06 213 GLU A O 1
ATOM 1654 N N . SER A 1 214 ? -14.143 1.910 -5.249 1.00 97.25 214 SER A N 1
ATOM 1655 C CA . SER A 1 214 ? -13.250 3.058 -5.017 1.00 97.25 214 SER A CA 1
ATOM 1656 C C . SER A 1 214 ? -12.150 3.189 -6.088 1.00 97.25 214 SER A C 1
ATOM 1658 O O . SER A 1 214 ? -11.093 3.769 -5.844 1.00 97.25 214 SER A O 1
ATOM 1660 N N . SER A 1 215 ? -12.380 2.663 -7.297 1.00 96.75 215 SER A N 1
ATOM 1661 C CA . SER A 1 215 ? -11.388 2.626 -8.386 1.00 96.75 215 SER A CA 1
ATOM 1662 C C . SER A 1 215 ? -10.826 3.970 -8.822 1.00 96.75 215 SER A C 1
ATOM 1664 O O . SER A 1 215 ? -9.681 4.027 -9.270 1.00 96.75 215 SER A O 1
ATOM 1666 N N . LEU A 1 216 ? -11.566 5.062 -8.641 1.00 96.88 216 LEU A N 1
ATOM 1667 C CA . LEU A 1 216 ? -11.059 6.408 -8.915 1.00 96.88 216 LEU A CA 1
ATOM 1668 C C . LEU A 1 216 ? -9.850 6.776 -8.038 1.00 96.88 216 LEU A C 1
ATOM 1670 O O . LEU A 1 216 ? -9.016 7.567 -8.475 1.00 96.88 216 LEU A O 1
ATOM 1674 N N . ASP A 1 217 ? -9.723 6.170 -6.854 1.00 97.25 217 ASP A N 1
ATOM 1675 C CA . ASP A 1 217 ? -8.629 6.439 -5.923 1.00 97.25 217 ASP A CA 1
ATOM 1676 C C . ASP A 1 217 ? -7.393 5.570 -6.219 1.00 97.25 217 ASP A C 1
ATOM 1678 O O . ASP A 1 217 ? -6.286 6.095 -6.361 1.00 97.25 217 ASP A O 1
ATOM 1682 N N . TRP A 1 218 ? -7.558 4.245 -6.354 1.00 97.44 218 TRP A N 1
ATOM 1683 C CA . TRP A 1 218 ? -6.428 3.314 -6.524 1.00 97.44 218 TRP A CA 1
ATOM 1684 C C . TRP A 1 218 ? -5.940 3.160 -7.970 1.00 97.44 218 TRP A C 1
ATOM 1686 O O . TRP A 1 218 ? -4.759 2.867 -8.198 1.00 97.44 218 TRP A O 1
ATOM 1696 N N . SER A 1 219 ? -6.813 3.340 -8.968 1.00 96.12 219 SER A N 1
ATOM 1697 C CA . SER A 1 219 ? -6.457 3.073 -10.371 1.00 96.12 219 SER A CA 1
ATOM 1698 C C . SER A 1 219 ? -5.371 3.988 -10.937 1.00 96.12 219 SER A C 1
ATOM 1700 O O . SER A 1 219 ? -4.530 3.461 -11.675 1.00 96.12 219 SER A O 1
ATOM 1702 N N . PRO A 1 220 ? -5.276 5.291 -10.582 1.00 94.56 220 PRO A N 1
ATOM 1703 C CA . PRO A 1 220 ? -4.195 6.138 -11.076 1.00 94.56 220 PRO A CA 1
ATOM 1704 C C . PRO A 1 220 ? -2.813 5.553 -10.767 1.00 94.56 220 PRO A C 1
ATOM 1706 O O . PRO A 1 220 ? -1.964 5.508 -11.652 1.00 94.56 220 PRO A O 1
ATOM 1709 N N . TYR A 1 221 ? -2.621 5.007 -9.562 1.00 96.44 221 TYR A N 1
ATOM 1710 C CA . TYR A 1 221 ? -1.348 4.411 -9.158 1.00 96.44 221 TYR A CA 1
ATOM 1711 C C . TYR A 1 221 ? -1.068 3.070 -9.860 1.00 96.44 221 TYR A C 1
ATOM 1713 O O . TYR A 1 221 ? 0.024 2.863 -10.399 1.00 96.44 221 TYR A O 1
ATOM 1721 N N . LEU A 1 222 ? -2.040 2.145 -9.869 1.00 96.81 222 LEU A N 1
ATOM 1722 C CA . LEU A 1 222 ? -1.845 0.791 -10.418 1.00 96.81 222 LEU A CA 1
ATOM 1723 C C . LEU A 1 222 ? -1.779 0.762 -11.951 1.00 96.81 222 LEU A C 1
ATOM 1725 O O . LEU A 1 222 ? -1.075 -0.076 -12.517 1.00 96.81 222 LEU A O 1
ATOM 1729 N N . SER A 1 223 ? -2.455 1.689 -12.632 1.00 94.56 223 SER A N 1
ATOM 1730 C CA . SER A 1 223 ? -2.517 1.720 -14.098 1.00 94.56 223 SER A CA 1
ATOM 1731 C C . SER A 1 223 ? -1.142 1.874 -14.761 1.00 94.56 223 SER A C 1
ATOM 1733 O O . SER A 1 223 ? -0.904 1.293 -15.822 1.00 94.56 223 SER A O 1
ATOM 1735 N N . ALA A 1 224 ? -0.200 2.576 -14.121 1.00 93.88 224 ALA A N 1
ATOM 1736 C CA . ALA A 1 224 ? 1.171 2.694 -14.610 1.00 93.88 224 ALA A CA 1
ATOM 1737 C C . ALA A 1 224 ? 1.907 1.340 -14.602 1.00 93.88 224 ALA A C 1
ATOM 1739 O O . ALA A 1 224 ? 2.624 1.014 -15.553 1.00 93.88 224 ALA A O 1
ATOM 1740 N N . PHE A 1 225 ? 1.682 0.514 -13.573 1.00 95.75 225 PHE A N 1
ATOM 1741 C CA . PHE A 1 225 ? 2.206 -0.854 -13.515 1.00 95.75 225 PHE A CA 1
ATOM 1742 C C . PHE A 1 225 ? 1.546 -1.746 -14.562 1.00 95.75 225 PHE A C 1
ATOM 1744 O O . PHE A 1 225 ? 2.246 -2.461 -15.276 1.00 95.75 225 PHE A O 1
ATOM 1751 N N . HIS A 1 226 ? 0.221 -1.663 -14.720 1.00 95.62 226 HIS A N 1
ATOM 1752 C CA . HIS A 1 226 ? -0.494 -2.417 -15.753 1.00 95.62 226 HIS A CA 1
ATOM 1753 C C . HIS A 1 226 ? -0.004 -2.078 -17.156 1.00 95.62 226 HIS A C 1
ATOM 1755 O O . HIS A 1 226 ? 0.180 -2.978 -17.970 1.00 95.62 226 HIS A O 1
ATOM 1761 N N . TRP A 1 227 ? 0.244 -0.798 -17.442 1.00 94.00 227 TRP A N 1
ATOM 1762 C CA . TRP A 1 227 ? 0.779 -0.355 -18.728 1.00 94.00 227 TRP A CA 1
ATOM 1763 C C . TRP A 1 227 ? 2.151 -0.980 -19.008 1.00 94.00 227 TRP A C 1
ATOM 1765 O O . TRP A 1 227 ? 2.378 -1.493 -20.105 1.00 94.00 227 TRP A O 1
ATOM 1775 N N . ARG A 1 228 ? 3.049 -0.989 -18.011 1.00 94.25 228 ARG A N 1
ATOM 1776 C CA . ARG A 1 228 ? 4.381 -1.608 -18.122 1.00 94.25 228 ARG A CA 1
ATOM 1777 C C . ARG A 1 228 ? 4.285 -3.115 -18.318 1.00 94.25 228 ARG A C 1
ATOM 1779 O O . ARG A 1 228 ? 4.844 -3.634 -19.277 1.00 94.25 228 ARG A O 1
ATOM 1786 N N . LEU A 1 229 ? 3.532 -3.801 -17.464 1.00 95.31 229 LEU A N 1
ATOM 1787 C CA . LEU A 1 229 ? 3.361 -5.249 -17.556 1.00 95.31 229 LEU A CA 1
ATOM 1788 C C . LEU A 1 229 ? 2.739 -5.641 -18.898 1.00 95.31 229 LEU A C 1
ATOM 1790 O O . LEU A 1 229 ? 3.252 -6.541 -19.547 1.00 95.31 229 LEU A O 1
ATOM 1794 N N . LYS A 1 230 ? 1.716 -4.922 -19.371 1.00 95.19 230 LYS A N 1
ATOM 1795 C CA . LYS A 1 230 ? 1.083 -5.175 -20.671 1.00 95.19 230 LYS A CA 1
ATOM 1796 C C . LYS A 1 230 ? 2.064 -5.022 -21.833 1.00 95.19 230 LYS A C 1
ATOM 1798 O O . LYS A 1 230 ? 2.150 -5.909 -22.674 1.00 95.19 230 LYS A O 1
ATOM 1803 N N . ASN A 1 231 ? 2.763 -3.891 -21.918 1.00 93.75 231 ASN A N 1
ATOM 1804 C CA . ASN A 1 231 ? 3.555 -3.561 -23.108 1.00 93.75 231 ASN A CA 1
ATOM 1805 C C . ASN A 1 231 ? 4.839 -4.378 -23.246 1.00 93.75 231 ASN A C 1
ATOM 1807 O O . ASN A 1 231 ? 5.405 -4.427 -24.334 1.00 93.75 231 ASN A O 1
ATOM 1811 N N . TYR A 1 232 ? 5.290 -5.003 -22.161 1.00 94.88 232 TYR A N 1
ATOM 1812 C CA . TYR A 1 232 ? 6.490 -5.835 -22.145 1.00 94.88 232 TYR A CA 1
ATOM 1813 C C . TYR A 1 232 ? 6.173 -7.319 -21.931 1.00 94.88 232 TYR A C 1
ATOM 1815 O O . TYR A 1 232 ? 7.096 -8.118 -21.801 1.00 94.88 232 TYR A O 1
ATOM 1823 N N . PHE A 1 233 ? 4.895 -7.706 -21.890 1.00 97.00 233 PHE A N 1
ATOM 1824 C CA . PHE A 1 233 ? 4.528 -9.110 -21.776 1.00 97.00 233 PHE A CA 1
ATOM 1825 C C . PHE A 1 233 ? 4.796 -9.842 -23.089 1.00 97.00 233 PHE A C 1
ATOM 1827 O O . PHE A 1 233 ? 4.255 -9.473 -24.133 1.00 97.00 233 PHE A O 1
ATOM 1834 N N . ASP A 1 234 ? 5.582 -10.912 -23.023 1.00 96.19 234 ASP A N 1
ATOM 1835 C CA . ASP A 1 234 ? 5.735 -11.864 -24.115 1.00 96.19 234 ASP A CA 1
ATOM 1836 C C . ASP A 1 234 ? 4.668 -12.965 -23.972 1.00 96.19 234 ASP A C 1
ATOM 1838 O O . ASP A 1 234 ? 4.794 -13.834 -23.103 1.00 96.19 234 ASP A O 1
ATOM 1842 N N . PRO A 1 235 ? 3.609 -12.974 -24.805 1.00 93.94 235 PRO A N 1
ATOM 1843 C CA . PRO A 1 235 ? 2.551 -13.972 -24.698 1.00 93.94 235 PRO A CA 1
ATOM 1844 C C . PRO A 1 235 ? 2.994 -15.378 -25.124 1.00 93.94 235 PRO A C 1
ATOM 1846 O O . PRO A 1 235 ? 2.348 -16.347 -24.726 1.00 93.94 235 PRO A O 1
ATOM 1849 N N . GLN A 1 236 ? 4.064 -15.510 -25.917 1.00 93.38 236 GLN A N 1
ATOM 1850 C CA . GLN A 1 236 ? 4.577 -16.813 -26.350 1.00 93.38 236 GLN A CA 1
ATOM 1851 C C . GLN A 1 236 ? 5.343 -17.484 -25.212 1.00 93.38 236 GLN A C 1
ATOM 1853 O O . GLN A 1 236 ? 5.084 -18.642 -24.890 1.00 93.38 236 GLN A O 1
ATOM 1858 N N . ASN A 1 237 ? 6.233 -16.731 -24.562 1.00 93.69 237 ASN A N 1
ATOM 1859 C CA . ASN A 1 237 ? 7.044 -17.228 -23.450 1.00 93.69 237 ASN A CA 1
ATOM 1860 C C . ASN A 1 237 ? 6.368 -17.079 -22.078 1.00 93.69 237 ASN A C 1
ATOM 1862 O O . ASN A 1 237 ? 6.880 -17.601 -21.089 1.00 93.69 237 ASN A O 1
ATOM 1866 N N . ARG A 1 238 ? 5.218 -16.391 -22.013 1.00 94.19 238 ARG A N 1
ATOM 1867 C CA . ARG A 1 238 ? 4.479 -16.071 -20.780 1.00 94.19 238 ARG A CA 1
ATOM 1868 C C . ARG A 1 238 ? 5.390 -15.453 -19.721 1.00 94.19 238 ARG A C 1
ATOM 1870 O O . ARG A 1 238 ? 5.438 -15.910 -18.580 1.00 94.19 238 ARG A O 1
ATOM 1877 N N . SER A 1 239 ? 6.141 -14.436 -20.119 1.00 94.12 239 SER A N 1
ATOM 1878 C CA . SER A 1 239 ? 7.182 -13.840 -19.288 1.00 94.12 239 SER A CA 1
ATOM 1879 C C . SER A 1 239 ? 7.332 -12.343 -19.541 1.00 94.12 239 SER A C 1
ATOM 1881 O O . SER A 1 239 ? 6.720 -11.771 -20.446 1.00 94.12 239 SER A O 1
ATOM 1883 N N . TRP A 1 240 ? 8.155 -11.715 -18.704 1.00 94.62 240 TRP A N 1
ATOM 1884 C CA . TRP A 1 240 ? 8.546 -10.317 -18.810 1.00 94.62 240 TRP A CA 1
ATOM 1885 C C . TRP A 1 240 ? 10.069 -10.219 -18.862 1.00 94.62 240 TRP A C 1
ATOM 1887 O O . TRP A 1 240 ? 10.745 -10.860 -18.052 1.00 94.62 240 TRP A O 1
ATOM 1897 N N . PRO A 1 241 ? 10.639 -9.411 -19.766 1.00 93.25 241 PRO A N 1
ATOM 1898 C CA . PRO A 1 241 ? 12.067 -9.143 -19.769 1.00 93.25 241 PRO A CA 1
ATOM 1899 C C . PRO A 1 241 ? 12.465 -8.278 -18.562 1.00 93.25 241 PRO A C 1
ATOM 1901 O O . PRO A 1 241 ? 11.658 -7.517 -18.016 1.00 93.25 241 PRO A O 1
ATOM 1904 N N . SER A 1 242 ? 13.742 -8.326 -18.177 1.00 88.88 242 SER A N 1
ATOM 1905 C CA . SER A 1 242 ? 14.282 -7.543 -17.054 1.00 88.88 242 SER A CA 1
ATOM 1906 C C . SER A 1 242 ? 14.138 -6.026 -17.240 1.00 88.88 242 SER A C 1
ATOM 1908 O O . SER A 1 242 ? 14.085 -5.292 -16.258 1.00 88.88 242 SER A O 1
ATOM 1910 N N . ASN A 1 243 ? 13.999 -5.543 -18.478 1.00 90.38 243 ASN A N 1
ATOM 1911 C CA . ASN A 1 243 ? 13.783 -4.129 -18.797 1.00 90.38 243 ASN A CA 1
ATOM 1912 C C . ASN A 1 243 ? 12.302 -3.692 -18.793 1.00 90.38 243 ASN A C 1
ATOM 1914 O O . ASN A 1 243 ? 12.016 -2.568 -19.210 1.00 90.38 243 ASN A O 1
ATOM 1918 N N . THR A 1 244 ? 11.372 -4.540 -18.329 1.00 94.06 244 THR A N 1
ATOM 1919 C CA . THR A 1 244 ? 9.938 -4.198 -18.198 1.00 94.06 244 THR A CA 1
ATOM 1920 C C . THR A 1 244 ? 9.736 -2.922 -17.396 1.00 94.06 244 THR A C 1
ATOM 1922 O O . THR A 1 244 ? 8.952 -2.056 -17.778 1.00 94.06 244 THR A O 1
ATOM 1925 N N . PHE A 1 245 ? 10.491 -2.777 -16.308 1.00 93.75 245 PHE A N 1
ATOM 1926 C CA . PHE A 1 245 ? 10.575 -1.542 -15.550 1.00 93.75 245 PHE A CA 1
ATOM 1927 C C . PHE A 1 245 ? 11.916 -0.872 -15.827 1.00 93.75 245 PHE A C 1
ATOM 1929 O O . PHE A 1 245 ? 12.968 -1.503 -15.771 1.00 93.75 245 PHE A O 1
ATOM 1936 N N . GLN A 1 246 ? 11.866 0.420 -16.127 1.00 89.69 246 GLN A N 1
ATOM 1937 C CA . GLN A 1 246 ? 13.043 1.242 -16.376 1.00 89.69 246 GLN A CA 1
ATOM 1938 C C . GLN A 1 246 ? 13.153 2.298 -15.288 1.00 89.69 246 GLN A C 1
ATOM 1940 O O . GLN A 1 246 ? 12.132 2.805 -14.812 1.00 89.69 246 GLN A O 1
ATOM 1945 N N . SER A 1 247 ? 14.389 2.643 -14.940 1.00 92.00 247 SER A N 1
ATOM 1946 C CA . SER A 1 247 ? 14.671 3.755 -14.045 1.00 92.00 247 SER A CA 1
ATOM 1947 C C . SER A 1 247 ? 14.051 5.046 -14.576 1.00 92.00 247 SER A C 1
ATOM 1949 O O . SER A 1 247 ? 13.977 5.266 -15.787 1.00 92.00 247 SER A O 1
ATOM 1951 N N . CYS A 1 248 ? 13.570 5.889 -13.671 1.00 93.19 248 CYS A N 1
ATOM 1952 C CA . CYS A 1 248 ? 12.834 7.092 -14.035 1.00 93.19 248 CYS A CA 1
ATOM 1953 C C . CYS A 1 248 ? 13.058 8.212 -13.027 1.00 93.19 248 CYS A C 1
ATOM 1955 O O . CYS A 1 248 ? 13.313 7.978 -11.846 1.00 93.19 248 CYS A O 1
ATOM 1957 N N . ARG A 1 249 ? 12.954 9.451 -13.502 1.00 93.12 249 ARG A N 1
ATOM 1958 C CA . ARG A 1 249 ? 13.092 10.635 -12.663 1.00 93.12 249 ARG A CA 1
ATOM 1959 C C . ARG A 1 249 ? 11.863 10.802 -11.770 1.00 93.12 249 ARG A C 1
ATOM 1961 O O . ARG A 1 249 ? 10.766 11.020 -12.279 1.00 93.12 249 ARG A O 1
ATOM 1968 N N . GLY A 1 250 ? 12.048 10.740 -10.452 1.00 92.25 250 GLY A N 1
ATOM 1969 C CA . GLY A 1 250 ? 10.982 11.055 -9.499 1.00 92.25 250 GLY A CA 1
ATOM 1970 C C . GLY A 1 250 ? 10.620 12.551 -9.524 1.00 92.25 250 GLY A C 1
ATOM 1971 O O . GLY A 1 250 ? 11.499 13.381 -9.799 1.00 92.25 250 GLY A O 1
ATOM 1972 N N . PRO A 1 251 ? 9.370 12.938 -9.218 1.00 92.75 251 PRO A N 1
ATOM 1973 C CA . PRO A 1 251 ? 8.972 14.345 -9.171 1.00 92.75 251 PRO A CA 1
ATOM 1974 C C . PRO A 1 251 ? 9.844 15.170 -8.212 1.00 92.75 251 PRO A C 1
ATOM 1976 O O . PRO A 1 251 ? 10.058 14.782 -7.068 1.00 92.75 251 PRO A O 1
ATOM 1979 N N . ASN A 1 252 ? 10.334 16.330 -8.666 1.00 93.75 252 ASN A N 1
ATOM 1980 C CA . ASN A 1 252 ? 11.177 17.249 -7.881 1.00 93.75 252 ASN A CA 1
ATOM 1981 C C . ASN A 1 252 ? 12.472 16.625 -7.318 1.00 93.75 252 ASN A C 1
ATOM 1983 O O . ASN A 1 252 ? 12.938 17.025 -6.252 1.00 93.75 252 ASN A O 1
ATOM 1987 N N . THR A 1 253 ? 13.062 15.645 -8.005 1.00 92.44 253 THR A N 1
ATOM 1988 C CA . THR A 1 253 ? 14.310 14.992 -7.568 1.00 92.44 253 THR A CA 1
ATOM 1989 C C . THR A 1 253 ? 15.475 15.281 -8.515 1.00 92.44 253 THR A C 1
ATOM 1991 O O . THR A 1 253 ? 15.294 15.575 -9.699 1.00 92.44 253 THR A O 1
ATOM 1994 N N . SER A 1 254 ? 16.705 15.183 -8.006 1.00 91.56 254 SER A N 1
ATOM 1995 C CA . SER A 1 254 ? 17.934 15.271 -8.808 1.00 91.56 254 SER A CA 1
ATOM 1996 C C . SER A 1 254 ? 18.489 13.901 -9.231 1.00 91.56 254 SER A C 1
ATOM 1998 O O . SER A 1 254 ? 19.412 13.854 -10.047 1.00 91.56 254 SER A O 1
ATOM 2000 N N . GLN A 1 255 ? 17.881 12.802 -8.771 1.00 91.88 255 GLN A N 1
ATOM 2001 C CA . GLN A 1 255 ? 18.299 11.427 -9.048 1.00 91.88 255 GLN A CA 1
ATOM 2002 C C . GLN A 1 255 ? 17.150 10.599 -9.624 1.00 91.88 255 GLN A C 1
ATOM 2004 O O . GLN A 1 255 ? 15.981 10.829 -9.322 1.00 91.88 255 GLN A O 1
ATOM 2009 N N . ASP A 1 256 ? 17.494 9.622 -10.454 1.00 94.56 256 ASP A N 1
ATOM 2010 C CA . ASP A 1 256 ? 16.525 8.664 -10.976 1.00 94.56 256 ASP A CA 1
ATOM 2011 C C . ASP A 1 256 ? 16.280 7.558 -9.951 1.00 94.56 256 ASP A C 1
ATOM 2013 O O . ASP A 1 256 ? 17.220 7.038 -9.349 1.00 94.56 256 ASP A O 1
ATOM 2017 N N . ILE A 1 257 ? 15.020 7.158 -9.809 1.00 96.56 257 ILE A N 1
ATOM 2018 C CA . ILE A 1 257 ? 14.623 5.960 -9.080 1.00 96.56 257 ILE A CA 1
ATOM 2019 C C . ILE A 1 257 ? 15.101 4.760 -9.893 1.00 96.56 257 ILE A C 1
ATOM 2021 O O . ILE A 1 257 ? 14.583 4.500 -10.978 1.00 96.56 257 ILE A O 1
ATOM 2025 N N . GLN A 1 258 ? 16.097 4.045 -9.376 1.00 95.56 258 GLN A N 1
ATOM 2026 C CA . GLN A 1 258 ? 16.671 2.877 -10.036 1.00 95.56 258 GLN A CA 1
ATOM 2027 C C . GLN A 1 258 ? 15.846 1.628 -9.746 1.00 95.56 258 GLN A C 1
ATOM 2029 O O . GLN A 1 258 ? 15.564 1.330 -8.586 1.00 95.56 258 GLN A O 1
ATOM 2034 N N . VAL A 1 259 ? 15.485 0.858 -10.771 1.00 94.00 259 VAL A N 1
ATOM 2035 C CA . VAL A 1 259 ? 14.927 -0.480 -10.534 1.00 94.00 259 VAL A CA 1
ATOM 2036 C C . VAL A 1 259 ? 15.989 -1.368 -9.879 1.00 94.00 259 VAL A C 1
ATOM 2038 O O . VAL A 1 259 ? 17.174 -1.278 -10.207 1.00 94.00 259 VAL A O 1
ATOM 2041 N N . PHE A 1 260 ? 15.591 -2.215 -8.930 1.00 94.00 260 PHE A N 1
ATOM 2042 C CA . PHE A 1 260 ? 16.487 -3.235 -8.394 1.00 94.00 260 PHE A CA 1
ATOM 2043 C C . PHE A 1 260 ? 17.026 -4.109 -9.541 1.00 94.00 260 PHE A C 1
ATOM 2045 O O . PHE A 1 260 ? 16.247 -4.631 -10.337 1.00 94.00 260 PHE A O 1
ATOM 2052 N N . GLY A 1 261 ? 18.353 -4.246 -9.643 1.00 89.19 261 GLY A N 1
ATOM 2053 C CA . GLY A 1 261 ? 19.010 -4.787 -10.843 1.00 89.19 261 GLY A CA 1
ATOM 2054 C C . GLY A 1 261 ? 18.561 -6.196 -11.242 1.00 89.19 261 GLY A C 1
ATOM 2055 O O . GLY A 1 261 ? 18.565 -6.519 -12.424 1.00 89.19 261 GLY A O 1
ATOM 2056 N N . ASP A 1 262 ? 18.113 -6.995 -10.273 1.00 88.38 262 ASP A N 1
ATOM 2057 C CA . ASP A 1 262 ? 17.611 -8.355 -10.481 1.00 88.38 262 ASP A CA 1
ATOM 2058 C C . ASP A 1 262 ? 16.152 -8.519 -10.016 1.00 88.38 262 ASP A C 1
ATOM 2060 O O . ASP A 1 262 ? 15.768 -9.513 -9.394 1.00 88.38 262 ASP A O 1
ATOM 2064 N N . TRP A 1 263 ? 15.323 -7.493 -10.247 1.00 92.69 263 TRP A N 1
ATOM 2065 C CA . TRP A 1 263 ? 13.941 -7.464 -9.754 1.00 92.69 263 TRP A CA 1
ATOM 2066 C C . TRP A 1 263 ? 13.128 -8.686 -10.205 1.00 92.69 263 TRP A C 1
ATOM 2068 O O . TRP A 1 263 ? 12.365 -9.231 -9.411 1.00 92.69 263 TRP A O 1
ATOM 2078 N N . SER A 1 264 ? 13.325 -9.147 -11.447 1.00 90.81 264 SER A N 1
ATOM 2079 C CA . SER A 1 264 ? 12.565 -10.248 -12.048 1.00 90.81 264 SER A CA 1
ATOM 2080 C C . SER A 1 264 ? 12.867 -11.610 -11.425 1.00 90.81 264 SER A C 1
ATOM 2082 O O . SER A 1 264 ? 12.029 -12.502 -11.512 1.00 90.81 264 SER A O 1
ATOM 2084 N N . ASN A 1 265 ? 14.020 -11.771 -10.767 1.00 90.12 265 ASN A N 1
ATOM 2085 C CA . ASN A 1 265 ? 14.390 -13.001 -10.056 1.00 90.12 265 ASN A CA 1
ATOM 2086 C C . ASN A 1 265 ? 14.316 -12.846 -8.526 1.00 90.12 265 ASN A C 1
ATOM 2088 O O . ASN A 1 265 ? 14.474 -13.815 -7.786 1.00 90.12 265 ASN A O 1
ATOM 2092 N N . SER A 1 266 ? 14.021 -11.643 -8.033 1.00 93.38 266 SER A N 1
ATOM 2093 C CA . SER A 1 266 ? 13.936 -11.343 -6.604 1.00 93.38 266 SER A CA 1
ATOM 2094 C C . SER A 1 266 ? 12.487 -11.401 -6.124 1.00 93.38 266 SER A C 1
ATOM 2096 O O . SER A 1 266 ? 11.733 -10.452 -6.326 1.00 93.38 266 SER A O 1
ATOM 2098 N N . ALA A 1 267 ? 12.082 -12.479 -5.442 1.00 94.19 267 ALA A N 1
ATOM 2099 C CA . ALA A 1 267 ? 10.680 -12.688 -5.036 1.00 94.19 267 ALA A CA 1
ATOM 2100 C C . ALA A 1 267 ? 10.105 -11.598 -4.126 1.00 94.19 267 ALA A C 1
ATOM 2102 O O . ALA A 1 267 ? 8.913 -11.301 -4.173 1.00 94.19 267 ALA A O 1
ATOM 2103 N N . PHE A 1 268 ? 10.967 -10.961 -3.338 1.00 93.81 268 PHE A N 1
ATOM 2104 C CA . PHE A 1 268 ? 10.603 -9.815 -2.511 1.00 93.81 268 PHE A CA 1
ATOM 2105 C C . PHE A 1 268 ? 10.405 -8.512 -3.302 1.00 93.81 268 PHE A C 1
ATOM 2107 O O . PHE A 1 268 ? 9.990 -7.523 -2.712 1.00 93.81 268 PHE A O 1
ATOM 2114 N N . ILE A 1 269 ? 10.705 -8.504 -4.605 1.00 95.81 269 ILE A N 1
ATOM 2115 C CA . ILE A 1 269 ? 10.404 -7.409 -5.530 1.00 95.81 269 ILE A CA 1
ATOM 2116 C C . ILE A 1 269 ? 9.256 -7.816 -6.450 1.00 95.81 269 ILE A C 1
ATOM 2118 O O . ILE A 1 269 ? 8.190 -7.208 -6.388 1.00 95.81 269 ILE A O 1
ATOM 2122 N N . TYR A 1 270 ? 9.434 -8.870 -7.262 1.00 95.75 270 TYR A N 1
ATOM 2123 C CA . TYR A 1 270 ? 8.432 -9.243 -8.264 1.00 95.75 270 TYR A CA 1
ATOM 2124 C C . TYR A 1 270 ? 7.096 -9.650 -7.640 1.00 95.75 270 TYR A C 1
ATOM 2126 O O . TYR A 1 270 ? 6.057 -9.393 -8.239 1.00 95.75 270 TYR A O 1
ATOM 2134 N N . GLY A 1 271 ? 7.100 -10.263 -6.449 1.00 96.50 271 GLY A N 1
ATOM 2135 C CA . GLY A 1 271 ? 5.881 -10.691 -5.765 1.00 96.50 271 GLY A CA 1
ATOM 2136 C C . GLY A 1 271 ? 4.933 -9.511 -5.540 1.00 96.50 271 GLY A C 1
ATOM 2137 O O . GLY A 1 271 ? 3.883 -9.463 -6.187 1.00 96.50 271 GLY A O 1
ATOM 2138 N N . PRO A 1 272 ? 5.318 -8.529 -4.701 1.00 97.38 272 PRO A N 1
ATOM 2139 C CA . PRO A 1 272 ? 4.529 -7.323 -4.500 1.00 97.38 272 PRO A CA 1
ATOM 2140 C C . PRO A 1 272 ? 4.226 -6.572 -5.801 1.00 97.38 272 PRO A C 1
ATOM 2142 O O . PRO A 1 272 ? 3.135 -6.044 -5.957 1.00 97.38 272 PRO A O 1
ATOM 2145 N N . THR A 1 273 ? 5.146 -6.518 -6.768 1.00 97.38 273 THR A N 1
ATOM 2146 C CA . THR A 1 273 ? 4.869 -5.846 -8.048 1.00 97.38 273 THR A CA 1
ATOM 2147 C C . THR A 1 273 ? 3.728 -6.526 -8.816 1.00 97.38 273 THR A C 1
ATOM 2149 O O . THR A 1 273 ? 2.840 -5.849 -9.349 1.00 97.38 273 THR A O 1
ATOM 2152 N N . TYR A 1 274 ? 3.705 -7.860 -8.857 1.00 97.31 274 TYR A N 1
ATOM 2153 C CA . TYR A 1 274 ? 2.664 -8.605 -9.560 1.00 97.31 274 TYR A CA 1
ATOM 2154 C C . TYR A 1 274 ? 1.298 -8.518 -8.889 1.00 97.31 274 TYR A C 1
ATOM 2156 O O . TYR A 1 274 ? 0.304 -8.688 -9.589 1.00 97.31 274 TYR A O 1
ATOM 2164 N N . THR A 1 275 ? 1.199 -8.165 -7.601 1.00 97.69 275 THR A N 1
ATOM 2165 C CA . THR A 1 275 ? -0.112 -7.950 -6.963 1.00 97.69 275 THR A CA 1
ATOM 2166 C C . THR A 1 275 ? -0.923 -6.862 -7.655 1.00 97.69 275 THR A C 1
ATOM 2168 O O . THR A 1 275 ? -2.142 -6.886 -7.555 1.00 97.69 275 THR A O 1
ATOM 2171 N N . SER A 1 276 ? -0.291 -5.944 -8.403 1.00 97.19 276 SER A N 1
ATOM 2172 C CA . SER A 1 276 ? -1.015 -4.984 -9.248 1.00 97.19 276 SER A CA 1
ATOM 2173 C C . SER A 1 276 ? -2.015 -5.664 -10.184 1.00 97.19 276 SER A C 1
ATOM 2175 O O . SER A 1 276 ? -3.084 -5.106 -10.425 1.00 97.19 276 SER A O 1
ATOM 2177 N N . LEU A 1 277 ? -1.715 -6.868 -10.682 1.00 96.88 277 LEU A N 1
ATOM 2178 C CA . LEU A 1 277 ? -2.540 -7.579 -11.659 1.00 96.88 277 LEU A CA 1
ATOM 2179 C C . LEU A 1 277 ? -3.926 -7.973 -11.134 1.00 96.88 277 LEU A C 1
ATOM 2181 O O . LEU A 1 277 ? -4.808 -8.201 -11.956 1.00 96.88 277 LEU A O 1
ATOM 2185 N N . ILE A 1 278 ? -4.159 -7.969 -9.815 1.00 94.94 278 ILE A N 1
ATOM 2186 C CA . ILE A 1 278 ? -5.503 -8.171 -9.241 1.00 94.94 278 ILE A CA 1
ATOM 2187 C C . ILE A 1 278 ? -6.520 -7.151 -9.771 1.00 94.94 278 ILE A C 1
ATOM 2189 O O . ILE A 1 278 ? -7.700 -7.443 -9.924 1.00 94.94 278 ILE A O 1
ATOM 2193 N N . ALA A 1 279 ? -6.041 -5.947 -10.086 1.00 93.56 279 ALA A N 1
ATOM 2194 C CA . ALA A 1 279 ? -6.845 -4.830 -10.553 1.00 93.56 279 ALA A CA 1
ATOM 2195 C C . ALA A 1 279 ? -6.740 -4.620 -12.072 1.00 93.56 279 ALA A C 1
ATOM 2197 O O . ALA A 1 279 ? -7.178 -3.589 -12.587 1.00 93.56 279 ALA A O 1
ATOM 2198 N N . ALA A 1 280 ? -6.095 -5.541 -12.799 1.00 91.12 280 ALA A N 1
ATOM 2199 C CA . ALA A 1 280 ? -5.945 -5.420 -14.241 1.00 91.12 280 ALA A CA 1
ATOM 2200 C C . ALA A 1 280 ? -7.320 -5.533 -14.910 1.00 91.12 280 ALA A C 1
ATOM 2202 O O . ALA A 1 280 ? -7.998 -6.554 -14.805 1.00 91.12 280 ALA A O 1
ATOM 2203 N N . SER A 1 281 ? -7.726 -4.479 -15.622 1.00 86.88 281 SER A N 1
ATOM 2204 C CA . SER A 1 281 ? -8.993 -4.488 -16.355 1.00 86.88 281 SER A CA 1
ATOM 2205 C C . SER A 1 281 ? -9.036 -5.660 -17.347 1.00 86.88 281 SER A C 1
ATOM 2207 O O . SER A 1 281 ? -8.072 -5.841 -18.098 1.00 86.88 281 SER A O 1
ATOM 2209 N N . PRO A 1 282 ? -10.165 -6.385 -17.465 1.00 84.50 282 PRO A N 1
ATOM 2210 C CA . PRO A 1 282 ? -10.354 -7.407 -18.496 1.00 84.50 282 PRO A CA 1
ATOM 2211 C C . PRO A 1 282 ? -10.189 -6.879 -19.930 1.00 84.50 282 PRO A C 1
ATOM 2213 O O . PRO A 1 282 ? -9.943 -7.653 -20.850 1.00 84.50 282 PRO A O 1
ATOM 2216 N N . SER A 1 283 ? -10.307 -5.560 -20.136 1.00 86.94 283 SER A N 1
ATOM 2217 C CA . SER A 1 283 ? -10.055 -4.914 -21.432 1.00 86.94 283 SER A CA 1
ATOM 2218 C C . SER A 1 283 ? -8.570 -4.825 -21.805 1.00 86.94 283 SER A C 1
ATOM 2220 O O . SER A 1 283 ? -8.237 -4.503 -22.947 1.00 86.94 283 SER A O 1
ATOM 2222 N N . ILE A 1 284 ? -7.656 -5.101 -20.869 1.00 89.62 284 ILE A N 1
ATOM 2223 C CA . ILE A 1 284 ? -6.229 -5.189 -21.159 1.00 89.62 284 ILE A CA 1
ATOM 2224 C C . ILE A 1 284 ? -5.972 -6.486 -21.929 1.00 89.62 284 ILE A C 1
ATOM 2226 O O . ILE A 1 284 ? -6.208 -7.590 -21.442 1.00 89.62 284 ILE A O 1
ATOM 2230 N N . GLN A 1 285 ? -5.443 -6.349 -23.145 1.00 89.00 285 GLN A N 1
ATOM 2231 C CA . GLN A 1 285 ? -4.996 -7.487 -23.944 1.00 89.00 285 GLN A CA 1
ATOM 2232 C C . GLN A 1 285 ? -4.045 -8.372 -23.125 1.00 89.00 285 GLN A C 1
ATOM 2234 O O . GLN A 1 285 ? -3.104 -7.869 -22.514 1.00 89.00 285 GLN A O 1
ATOM 2239 N N . ASN A 1 286 ? -4.288 -9.684 -23.140 1.00 91.38 286 ASN A N 1
ATOM 2240 C CA . ASN A 1 286 ? -3.529 -10.693 -22.397 1.00 91.38 286 ASN A CA 1
ATOM 2241 C C . ASN A 1 286 ? -3.606 -10.579 -20.859 1.00 91.38 286 ASN A C 1
ATOM 2243 O O . ASN A 1 286 ? -2.795 -11.214 -20.192 1.00 91.38 286 ASN A O 1
ATOM 2247 N N . ALA A 1 287 ? -4.566 -9.843 -20.276 1.00 93.12 287 ALA A N 1
ATOM 2248 C CA . ALA A 1 287 ? -4.697 -9.699 -18.817 1.00 93.12 287 ALA A CA 1
ATOM 2249 C C . ALA A 1 287 ? -4.673 -11.042 -18.069 1.00 93.12 287 ALA A C 1
ATOM 2251 O O . ALA A 1 287 ? -3.861 -11.229 -17.166 1.00 93.12 287 ALA A O 1
ATOM 2252 N N . GLN A 1 288 ? -5.494 -12.007 -18.499 1.00 93.06 288 GLN A N 1
ATOM 2253 C CA . GLN A 1 288 ? -5.509 -13.338 -17.888 1.00 93.06 288 GLN A CA 1
ATOM 2254 C C . GLN A 1 288 ? -4.168 -14.063 -18.060 1.00 93.06 288 GLN A C 1
ATOM 2256 O O . GLN A 1 288 ? -3.652 -14.631 -17.107 1.00 93.06 288 GLN A O 1
ATOM 2261 N N . SER A 1 289 ? -3.556 -14.001 -19.247 1.00 95.50 289 SER A N 1
ATOM 2262 C CA . SER A 1 289 ? -2.257 -14.639 -19.493 1.00 95.50 289 SER A CA 1
ATOM 2263 C C . SER A 1 289 ? -1.131 -14.029 -18.657 1.00 95.50 289 SER A C 1
ATOM 2265 O O . SER A 1 289 ? -0.220 -14.753 -18.264 1.00 95.50 289 SER A O 1
ATOM 2267 N N . MET A 1 290 ? -1.198 -12.729 -18.357 1.00 96.75 290 MET A N 1
ATOM 2268 C CA . MET A 1 290 ? -0.295 -12.075 -17.411 1.00 96.75 290 MET A CA 1
ATOM 2269 C C . MET A 1 290 ? -0.516 -12.595 -15.988 1.00 96.75 290 MET A C 1
ATOM 2271 O O . MET A 1 290 ? 0.446 -12.966 -15.324 1.00 96.75 290 MET A O 1
ATOM 2275 N N . ILE A 1 291 ? -1.765 -12.686 -15.520 1.00 95.50 291 ILE A N 1
ATOM 2276 C CA . ILE A 1 291 ? -2.071 -13.263 -14.199 1.00 95.50 291 ILE A CA 1
ATOM 2277 C C . ILE A 1 291 ? -1.538 -14.700 -14.110 1.00 95.50 291 ILE A C 1
ATOM 2279 O O . ILE A 1 291 ? -0.830 -15.035 -13.161 1.00 95.50 291 ILE A O 1
ATOM 2283 N N . ASP A 1 292 ? -1.787 -15.521 -15.132 1.00 94.62 292 ASP A N 1
ATOM 2284 C CA . ASP A 1 292 ? -1.318 -16.907 -15.195 1.00 94.62 292 ASP A CA 1
ATOM 2285 C C . ASP A 1 292 ? 0.219 -16.995 -15.196 1.00 94.62 292 ASP A C 1
ATOM 2287 O O . ASP A 1 292 ? 0.800 -17.860 -14.539 1.00 94.62 292 ASP A O 1
ATOM 2291 N N . ALA A 1 293 ? 0.901 -16.106 -15.925 1.00 95.69 293 ALA A N 1
ATOM 2292 C CA . ALA A 1 293 ? 2.360 -16.026 -15.950 1.00 95.69 293 ALA A CA 1
ATOM 2293 C C . ALA A 1 293 ? 2.935 -15.681 -14.569 1.00 95.69 293 ALA A C 1
ATOM 2295 O O . ALA A 1 293 ? 3.811 -16.388 -14.068 1.00 95.69 293 ALA A O 1
ATOM 2296 N N . ALA A 1 294 ? 2.399 -14.645 -13.918 1.00 95.94 294 ALA A N 1
ATOM 2297 C CA . ALA A 1 294 ? 2.804 -14.254 -12.571 1.00 95.94 294 ALA A CA 1
ATOM 2298 C C . ALA A 1 294 ? 2.539 -15.373 -11.549 1.00 95.94 294 ALA A C 1
ATOM 2300 O O . ALA A 1 294 ? 3.406 -15.686 -10.730 1.00 95.94 294 ALA A O 1
ATOM 2301 N N . ALA A 1 295 ? 1.384 -16.038 -11.634 1.00 93.50 295 ALA A N 1
ATOM 2302 C CA . ALA A 1 295 ? 1.048 -17.177 -10.784 1.00 93.50 295 ALA A CA 1
ATOM 2303 C C . ALA A 1 295 ? 2.010 -18.361 -10.987 1.00 93.50 295 ALA A C 1
ATOM 2305 O O . ALA A 1 295 ? 2.410 -18.998 -10.014 1.00 93.50 295 ALA A O 1
ATOM 2306 N N . ASN A 1 296 ? 2.437 -18.639 -12.224 1.00 92.69 296 ASN A N 1
ATOM 2307 C CA . ASN A 1 296 ? 3.424 -19.688 -12.501 1.00 92.69 296 ASN A CA 1
ATOM 2308 C C . ASN A 1 296 ? 4.796 -19.379 -11.888 1.00 92.69 296 ASN A C 1
ATOM 2310 O O . ASN A 1 296 ? 5.432 -20.288 -11.355 1.00 92.69 296 ASN A O 1
ATOM 2314 N N . ILE A 1 297 ? 5.227 -18.113 -11.907 1.00 92.31 297 ILE A N 1
ATOM 2315 C CA . ILE A 1 297 ? 6.461 -17.679 -11.233 1.00 92.31 297 ILE A CA 1
ATOM 2316 C C . ILE A 1 297 ? 6.339 -17.901 -9.718 1.00 92.31 297 ILE A C 1
ATOM 2318 O O . ILE A 1 297 ? 7.224 -18.495 -9.102 1.00 92.31 297 ILE A O 1
ATOM 2322 N N . LEU A 1 298 ? 5.218 -17.491 -9.119 1.00 91.00 298 LEU A N 1
ATOM 2323 C CA . LEU A 1 298 ? 4.979 -17.602 -7.674 1.00 91.00 298 LEU A CA 1
ATOM 2324 C C . LEU A 1 298 ? 4.769 -19.043 -7.182 1.00 91.00 298 LEU A C 1
ATOM 2326 O O . LEU A 1 298 ? 5.059 -19.340 -6.027 1.00 91.00 298 LEU A O 1
ATOM 2330 N N . LYS A 1 299 ? 4.298 -19.949 -8.049 1.00 86.31 299 LYS A N 1
ATOM 2331 C CA . LYS A 1 299 ? 4.139 -21.383 -7.749 1.00 86.31 299 LYS A CA 1
ATOM 2332 C C . LYS A 1 299 ? 5.476 -22.136 -7.674 1.00 86.31 299 LYS A C 1
ATOM 2334 O O . LYS A 1 299 ? 5.498 -23.294 -7.254 1.00 86.31 299 LYS A O 1
ATOM 2339 N N . SER A 1 300 ? 6.580 -21.519 -8.097 1.00 77.44 300 SER A N 1
ATOM 2340 C CA . SER A 1 300 ? 7.913 -22.115 -7.972 1.00 77.44 300 SER A CA 1
ATOM 2341 C C . SER A 1 300 ? 8.273 -22.425 -6.507 1.00 77.44 300 SER A C 1
ATOM 2343 O O . SER A 1 300 ? 7.531 -22.110 -5.574 1.00 77.44 300 SER A O 1
ATOM 2345 N N . ASN A 1 301 ? 9.396 -23.113 -6.284 1.00 79.75 301 ASN A N 1
ATOM 2346 C CA . ASN A 1 301 ? 9.816 -23.498 -4.936 1.00 79.75 301 ASN A CA 1
ATOM 2347 C C . ASN A 1 301 ? 9.858 -22.280 -4.003 1.00 79.75 301 ASN A C 1
ATOM 2349 O O . ASN A 1 301 ? 10.546 -21.302 -4.291 1.00 79.75 301 ASN A O 1
ATOM 2353 N N . LEU A 1 302 ? 9.158 -22.371 -2.865 1.00 86.44 302 LEU A N 1
ATOM 2354 C CA . LEU A 1 302 ? 9.143 -21.305 -1.866 1.00 86.44 302 LEU A CA 1
ATOM 2355 C C . LEU A 1 302 ? 10.581 -20.966 -1.438 1.00 86.44 302 LEU A C 1
ATOM 2357 O O . LEU A 1 302 ? 11.274 -21.862 -0.937 1.00 86.44 302 LEU A O 1
ATOM 2361 N N . PRO A 1 303 ? 11.015 -19.698 -1.575 1.00 89.31 303 PRO A N 1
ATOM 2362 C CA . PRO A 1 303 ? 12.352 -19.277 -1.180 1.00 89.31 303 PRO A CA 1
ATOM 2363 C C . PRO A 1 303 ? 12.672 -19.620 0.275 1.00 89.31 303 PRO A C 1
ATOM 2365 O O . PRO A 1 303 ? 11.786 -19.702 1.134 1.00 89.31 303 PRO A O 1
ATOM 2368 N N . SER A 1 304 ? 13.955 -19.827 0.569 1.00 89.94 304 SER A N 1
ATOM 2369 C CA . SER A 1 304 ? 14.386 -20.173 1.924 1.00 89.94 304 SER A CA 1
ATOM 2370 C C . SER A 1 304 ? 14.330 -18.959 2.855 1.00 89.94 304 SER A C 1
ATOM 2372 O O . SER A 1 304 ? 13.929 -19.083 4.015 1.00 89.94 304 SER A O 1
ATOM 2374 N N . GLU A 1 305 ? 14.643 -17.787 2.304 1.00 92.56 305 GLU A N 1
ATOM 2375 C CA . GLU A 1 305 ? 14.780 -16.513 2.984 1.00 92.56 305 GLU A CA 1
ATOM 2376 C C . GLU A 1 305 ? 13.413 -15.979 3.406 1.00 92.56 305 GLU A C 1
ATOM 2378 O O . GLU A 1 305 ? 12.482 -15.901 2.604 1.00 92.56 305 GLU A O 1
ATOM 2383 N N . TYR A 1 306 ? 13.309 -15.555 4.667 1.00 92.06 306 TYR A N 1
ATOM 2384 C CA . TYR A 1 306 ? 12.066 -15.071 5.272 1.00 92.06 306 TYR A CA 1
ATOM 2385 C C . TYR A 1 306 ? 11.321 -14.058 4.389 1.00 92.06 306 TYR A C 1
ATOM 2387 O O . TYR A 1 306 ? 10.147 -14.255 4.091 1.00 92.06 306 TYR A O 1
ATOM 2395 N N . PHE A 1 307 ? 11.999 -12.997 3.943 1.00 90.62 307 PHE A N 1
ATOM 2396 C CA . PHE A 1 307 ? 11.342 -11.896 3.239 1.00 90.62 307 PHE A CA 1
ATOM 2397 C C . PHE A 1 307 ? 10.832 -12.317 1.852 1.00 90.62 307 PHE A C 1
ATOM 2399 O O . PHE A 1 307 ? 9.681 -12.059 1.506 1.00 90.62 307 PHE A O 1
ATOM 2406 N N . ALA A 1 308 ? 11.650 -13.052 1.093 1.00 93.19 308 ALA A N 1
ATOM 2407 C CA . ALA A 1 308 ? 11.280 -13.605 -0.209 1.00 93.19 308 ALA A CA 1
ATOM 2408 C C . ALA A 1 308 ? 10.136 -14.630 -0.098 1.00 93.19 308 ALA A C 1
ATOM 2410 O O . ALA A 1 308 ? 9.185 -14.599 -0.882 1.00 93.19 308 ALA A O 1
ATOM 2411 N N . ARG A 1 309 ? 10.189 -15.506 0.913 1.00 94.56 309 ARG A N 1
ATOM 2412 C CA . ARG A 1 309 ? 9.146 -16.498 1.200 1.00 94.56 309 ARG A CA 1
ATOM 2413 C C . ARG A 1 309 ? 7.809 -15.840 1.525 1.00 94.56 309 ARG A C 1
ATOM 2415 O O . ARG A 1 309 ? 6.794 -16.228 0.950 1.00 94.56 309 ARG A O 1
ATOM 2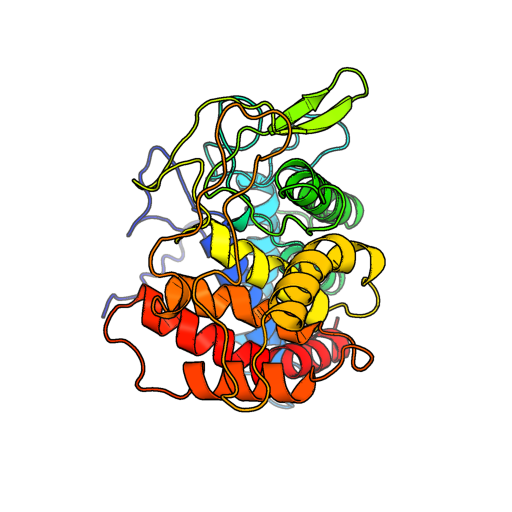422 N N . SER A 1 310 ? 7.810 -14.859 2.428 1.00 94.94 310 SER A N 1
ATOM 2423 C CA . SER A 1 310 ? 6.601 -14.137 2.835 1.00 94.94 310 SER A CA 1
ATOM 2424 C C . SER A 1 310 ? 5.937 -13.468 1.637 1.00 94.94 310 SER A C 1
ATOM 2426 O O . SER A 1 310 ? 4.739 -13.640 1.430 1.00 94.94 310 SER A O 1
ATOM 2428 N N . TRP A 1 311 ? 6.718 -12.796 0.789 1.00 95.44 311 TRP A N 1
ATOM 2429 C CA . TRP A 1 311 ? 6.186 -12.151 -0.410 1.00 95.44 311 TRP A CA 1
ATOM 2430 C C . TRP A 1 311 ? 5.686 -13.124 -1.465 1.00 95.44 311 TRP A C 1
ATOM 2432 O O . TRP A 1 311 ? 4.661 -12.854 -2.087 1.00 95.44 311 TRP A O 1
ATOM 2442 N N . THR A 1 312 ? 6.329 -14.278 -1.622 1.00 95.38 312 THR A N 1
ATOM 2443 C CA . THR A 1 312 ? 5.818 -15.331 -2.509 1.00 95.38 312 THR A CA 1
ATOM 2444 C C . THR A 1 312 ? 4.434 -15.798 -2.046 1.00 95.38 312 THR A C 1
ATOM 2446 O O . THR A 1 312 ? 3.506 -15.880 -2.850 1.00 95.38 312 THR A O 1
ATOM 2449 N N . LEU A 1 313 ? 4.259 -16.032 -0.740 1.00 94.50 313 LEU A N 1
ATOM 2450 C CA . LEU A 1 313 ? 2.987 -16.474 -0.163 1.00 94.50 313 LEU A CA 1
ATOM 2451 C C . LEU A 1 313 ? 1.899 -15.396 -0.248 1.00 94.50 313 LEU A C 1
ATOM 2453 O O . LEU A 1 313 ? 0.805 -15.683 -0.729 1.00 94.50 313 LEU A O 1
ATOM 2457 N N . ILE A 1 314 ? 2.194 -14.163 0.175 1.00 95.25 314 ILE A N 1
ATOM 2458 C CA . ILE A 1 314 ? 1.233 -13.048 0.148 1.00 95.25 314 ILE A CA 1
ATOM 2459 C C . ILE A 1 314 ? 0.770 -12.792 -1.287 1.00 95.25 314 ILE A C 1
ATOM 2461 O O . ILE A 1 314 ? -0.429 -12.748 -1.552 1.00 95.25 314 ILE A O 1
ATOM 2465 N N . SER A 1 315 ? 1.702 -12.711 -2.235 1.00 96.69 315 SER A N 1
ATOM 2466 C CA . SER A 1 315 ? 1.366 -12.432 -3.637 1.00 96.69 315 SER A CA 1
ATOM 2467 C C . SER A 1 315 ? 0.583 -13.579 -4.278 1.00 96.69 315 SER A C 1
ATOM 2469 O O . SER A 1 315 ? -0.313 -13.331 -5.080 1.00 96.69 315 SER A O 1
ATOM 2471 N N . SER A 1 316 ? 0.851 -14.829 -3.880 1.00 94.88 316 SER A N 1
ATOM 2472 C CA . SER A 1 316 ? 0.054 -15.988 -4.307 1.00 94.88 316 SER A CA 1
ATOM 2473 C C . SER A 1 316 ? -1.387 -15.911 -3.801 1.00 94.88 316 SER A C 1
ATOM 2475 O O . SER A 1 316 ? -2.320 -16.219 -4.542 1.00 94.88 316 SER A O 1
ATOM 2477 N N . LEU A 1 317 ? -1.596 -15.485 -2.551 1.00 93.75 317 LEU A N 1
ATOM 2478 C CA . LEU A 1 317 ? -2.940 -15.284 -2.000 1.00 93.75 317 LEU A CA 1
ATOM 2479 C C . LEU A 1 317 ? -3.685 -14.165 -2.733 1.00 93.75 317 LEU A C 1
ATOM 2481 O O . LEU A 1 317 ? -4.863 -14.320 -3.041 1.00 93.75 317 LEU A O 1
ATOM 2485 N N . VAL A 1 318 ? -2.998 -13.070 -3.060 1.00 95.00 318 VAL A N 1
ATOM 2486 C CA . VAL A 1 318 ? -3.587 -11.982 -3.848 1.00 95.00 318 VAL A CA 1
ATOM 2487 C C . VAL A 1 318 ? -4.002 -12.488 -5.234 1.00 95.00 318 VAL A C 1
ATOM 2489 O O . VAL A 1 318 ? -5.168 -12.401 -5.591 1.00 95.00 318 VAL A O 1
ATOM 2492 N N . LEU A 1 319 ? -3.087 -13.089 -6.000 1.00 94.06 319 LEU A N 1
ATOM 2493 C CA . LEU A 1 319 ? -3.369 -13.480 -7.390 1.00 94.06 319 LEU A CA 1
ATOM 2494 C C . LEU A 1 319 ? -4.272 -14.709 -7.543 1.00 94.06 319 LEU A C 1
ATOM 2496 O O . LEU A 1 319 ? -4.779 -14.959 -8.632 1.00 94.06 319 LEU A O 1
ATOM 2500 N N . SER A 1 320 ? -4.492 -15.475 -6.474 1.00 93.06 320 SER A N 1
ATOM 2501 C CA . SER A 1 320 ? -5.453 -16.586 -6.476 1.00 93.06 320 SER A CA 1
ATOM 2502 C C . SER A 1 320 ? -6.897 -16.152 -6.204 1.00 93.06 320 SER A C 1
ATOM 2504 O O . SER A 1 320 ? -7.786 -17.004 -6.187 1.00 93.06 320 SER A O 1
ATOM 2506 N N . GLY A 1 321 ? -7.156 -14.860 -5.977 1.00 91.94 321 GLY A N 1
ATOM 2507 C CA . GLY A 1 321 ? -8.492 -14.362 -5.647 1.00 91.94 321 GLY A CA 1
ATOM 2508 C C . GLY A 1 321 ? -8.848 -14.477 -4.157 1.00 91.94 321 GLY A C 1
ATOM 2509 O O . GLY A 1 321 ? -10.012 -14.307 -3.763 1.00 91.94 321 GLY A O 1
ATOM 2510 N N . ALA A 1 322 ? -7.884 -14.848 -3.301 1.00 94.62 322 ALA A N 1
ATOM 2511 C CA . ALA A 1 322 ? -8.146 -15.063 -1.880 1.00 94.62 322 ALA A CA 1
ATOM 2512 C C . ALA A 1 322 ? -8.420 -13.739 -1.152 1.00 94.62 322 ALA A C 1
ATOM 2514 O O . ALA A 1 322 ? -9.212 -13.726 -0.208 1.00 94.62 322 ALA A O 1
ATOM 2515 N N . MET A 1 323 ? -7.820 -12.631 -1.601 1.00 94.44 323 MET A N 1
ATOM 2516 C CA . MET A 1 323 ? -8.069 -11.307 -1.021 1.00 94.44 323 MET A CA 1
ATOM 2517 C C . MET A 1 323 ? -9.471 -10.790 -1.346 1.00 94.44 323 MET A C 1
ATOM 2519 O O . MET A 1 323 ? -10.173 -10.356 -0.442 1.00 94.44 323 MET A O 1
ATOM 2523 N N . GLU A 1 324 ? -9.950 -10.933 -2.579 1.00 95.06 324 GLU A N 1
ATOM 2524 C CA . GLU A 1 324 ? -11.321 -10.580 -2.970 1.00 95.06 324 GLU A CA 1
ATOM 2525 C C . GLU A 1 324 ? -12.344 -11.478 -2.262 1.00 95.06 324 GLU A C 1
ATOM 2527 O O . GLU A 1 324 ? -13.443 -11.052 -1.902 1.00 95.06 324 GLU A O 1
ATOM 2532 N N . SER A 1 325 ? -11.987 -12.742 -2.018 1.00 95.44 325 SER A N 1
ATOM 2533 C CA . SER A 1 325 ? -12.807 -13.654 -1.214 1.00 95.44 325 SER A CA 1
ATOM 2534 C C . SER A 1 325 ? -12.865 -13.230 0.258 1.00 95.44 325 SER A C 1
ATOM 2536 O O . SER A 1 325 ? -13.929 -13.307 0.878 1.00 95.44 325 SER A O 1
ATOM 2538 N N . ALA A 1 326 ? -11.748 -12.758 0.819 1.00 95.44 326 ALA A N 1
ATOM 2539 C CA . ALA A 1 326 ? -11.701 -12.184 2.160 1.00 95.44 326 ALA A CA 1
ATOM 2540 C C . ALA A 1 326 ? -12.512 -10.881 2.240 1.00 95.44 326 ALA A C 1
ATOM 2542 O O . ALA A 1 326 ? -13.283 -10.717 3.184 1.00 95.44 326 ALA A O 1
ATOM 2543 N N . ALA A 1 327 ? -12.434 -10.024 1.220 1.00 96.44 327 ALA A N 1
ATOM 2544 C CA . ALA A 1 327 ? -13.224 -8.801 1.109 1.00 96.44 327 ALA A CA 1
ATOM 2545 C C . ALA A 1 327 ? -14.730 -9.071 1.128 1.00 96.44 327 ALA A C 1
ATOM 2547 O O . ALA A 1 327 ? -15.460 -8.465 1.906 1.00 96.44 327 ALA A O 1
ATOM 2548 N N . LYS A 1 328 ? -15.206 -10.052 0.350 1.00 94.94 328 LYS A N 1
ATOM 2549 C CA . LYS A 1 328 ? -16.623 -10.459 0.369 1.00 94.94 328 LYS A CA 1
ATOM 2550 C C . LYS A 1 328 ? -17.082 -10.907 1.755 1.00 94.94 328 LYS A C 1
ATOM 2552 O O . LYS A 1 328 ? -18.208 -10.620 2.147 1.00 94.94 328 LYS A O 1
ATOM 2557 N N . LYS A 1 329 ? -16.229 -11.627 2.494 1.00 94.19 329 LYS A N 1
ATOM 2558 C CA . LYS A 1 329 ? -16.524 -12.031 3.878 1.00 94.19 329 LYS A CA 1
ATOM 2559 C C . LYS A 1 329 ? -16.536 -10.836 4.828 1.00 94.19 329 LYS A C 1
ATOM 2561 O O . LYS A 1 329 ? -17.388 -10.796 5.703 1.00 94.19 329 LYS A O 1
ATOM 2566 N N . PHE A 1 330 ? -15.611 -9.897 4.662 1.00 96.62 330 PHE A N 1
ATOM 2567 C CA . PHE A 1 330 ? -15.542 -8.671 5.451 1.00 96.62 330 PHE A CA 1
ATOM 2568 C C . PHE A 1 330 ? -16.808 -7.813 5.257 1.00 96.62 330 PHE A C 1
ATOM 2570 O O . PHE A 1 330 ? -17.532 -7.577 6.219 1.00 96.62 330 PHE A O 1
ATOM 2577 N N . HIS A 1 331 ? -17.162 -7.481 4.014 1.00 95.75 331 HIS A N 1
ATOM 2578 C CA . HIS A 1 331 ? -18.328 -6.641 3.674 1.00 95.75 331 HIS A CA 1
ATOM 2579 C C . HIS A 1 331 ? -19.689 -7.287 3.937 1.00 95.75 331 HIS A C 1
ATOM 2581 O O . HIS A 1 331 ? -20.715 -6.618 3.955 1.00 95.75 331 HIS A O 1
ATOM 2587 N N . ALA A 1 332 ? -19.738 -8.602 4.157 1.00 90.56 332 ALA A N 1
ATOM 2588 C CA . ALA A 1 332 ? -20.960 -9.251 4.630 1.00 90.56 332 ALA A CA 1
ATOM 2589 C C . ALA A 1 332 ? -21.314 -8.858 6.081 1.00 90.56 332 ALA A C 1
ATOM 2591 O O . ALA A 1 332 ? -22.400 -9.199 6.556 1.00 90.56 332 ALA A O 1
ATOM 2592 N N . HIS A 1 333 ? -20.400 -8.194 6.797 1.00 83.31 333 HIS A N 1
ATOM 2593 C CA . HIS A 1 333 ? -20.512 -7.890 8.224 1.00 83.31 333 HIS A CA 1
ATOM 2594 C C . HIS A 1 333 ? -20.332 -6.423 8.583 1.00 83.31 333 HIS A C 1
ATOM 2596 O O . HIS A 1 333 ? -20.795 -6.023 9.654 1.00 83.31 333 HIS A O 1
ATOM 2602 N N . TYR A 1 334 ? -19.652 -5.664 7.732 1.00 82.00 334 TYR A N 1
ATOM 2603 C CA . TYR A 1 334 ? -19.154 -4.331 8.031 1.00 82.00 334 TYR A CA 1
ATOM 2604 C C . TYR A 1 334 ? -19.492 -3.374 6.899 1.00 82.00 334 TYR A C 1
ATOM 2606 O O . TYR A 1 334 ? -19.467 -3.823 5.732 1.00 82.00 334 TYR A O 1
#

Radius of gyration: 19.72 Å; chains: 1; bounding box: 44×51×60 Å